Protein 5HYA (pdb70)

Secondary structure (DSSP, 8-state):
-HHHHHHHHHHHHHHHHHHHHHHHHHHHHHHHHTTB-HHHHIIIIIHHHHHHHHHHHHHHHHHTT-HHHHHHHHHHHHHHIIIIIIHHHHHHS-BPPPHHHHHHHHHHHHHHHHHHHHTTT-B-HHHHHHHHHHHHHHHHHHHHHTB----HHHHHHHHHHHHHHHHHHHHHHHHHHHHHHHHHHTT---HHHHHHTHHHHHTHHHHHHHHHHHHTT-HHHHHHHHHHHHHHIIIIIIHHHHHHSPBPP-HHHHHHHHHHHHHHHHHHHHS-BSHHHHHHHHHHHHHHHHHSPSS--

Radius of gyration: 18.25 Å; Cα contacts (8 Å, |Δi|>4): 570; chains: 1; bounding box: 42×41×44 Å

Nearest PDB structures (foldseek):
  5jdn-assembly1_A  TM=1.000E+00  e=2.626E-37  Methanocaldococcus jannaschii DSM 2661
  5jdg-assembly1_A  TM=9.990E-01  e=6.172E-37  Methanocaldococcus jannaschii DSM 2661
  5hxs-assembly1_A  TM=9.936E-01  e=3.118E-36  Methanocaldococcus jannaschii DSM 2661
  5jdm-assembly1_A  TM=9.921E-01  e=2.063E-35  Methanocaldococcus jannaschii DSM 2661
  5hxh-assembly1_A  TM=9.783E-01  e=1.376E-35  Methanocaldococcus jannaschii DSM 2661

Solvent-accessible surface area: 13673 Å² total; per-residue (Å²): 105,66,128,86,0,59,35,68,60,93,83,0,69,90,56,0,112,121,1,3,39,106,0,0,55,0,0,33,68,4,1,157,86,112,101,24,47,44,5,6,8,0,0,15,64,0,0,55,5,0,0,69,28,0,35,125,37,0,18,141,9,0,128,101,136,29,27,12,30,0,0,6,3,0,0,16,0,0,6,4,0,0,0,28,0,0,0,59,1,0,63,82,7,79,11,147,6,83,148,107,30,12,142,23,0,67,41,0,10,104,16,0,68,77,0,16,89,37,2,107,116,1,0,31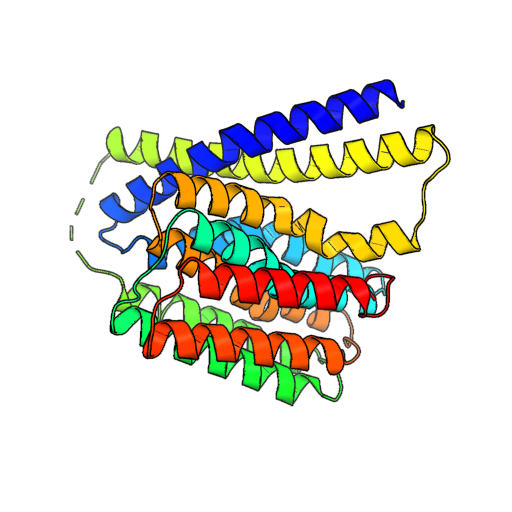,152,94,25,1,57,55,0,65,95,65,14,78,90,10,27,180,120,5,64,138,101,19,43,127,259,122,74,103,68,28,72,105,4,72,74,27,13,86,81,0,29,88,8,0,42,70,0,6,107,34,32,42,31,0,40,126,49,34,25,110,41,104,133,117,63,76,167,83,71,39,84,48,96,35,12,66,12,15,1,8,0,1,21,34,0,0,36,7,0,0,123,108,114,33,11,23,0,2,0,0,1,1,0,1,0,0,1,0,0,0,0,4,0,0,1,35,0,1,82,101,58,93,0,57,38,42,70,105,32,4,50,34,0,34,96,1,0,75,41,0,23,68,35,1,84,160,57,100,0,0,142,165,26,0,60,63,0,30,41,48,28,103,106,6,108,84,82,47,232,107,16,20,64

Structure (mmCIF, N/CA/C/O backbone):
data_5HYA
#
_entry.id   5HYA
#
_cell.len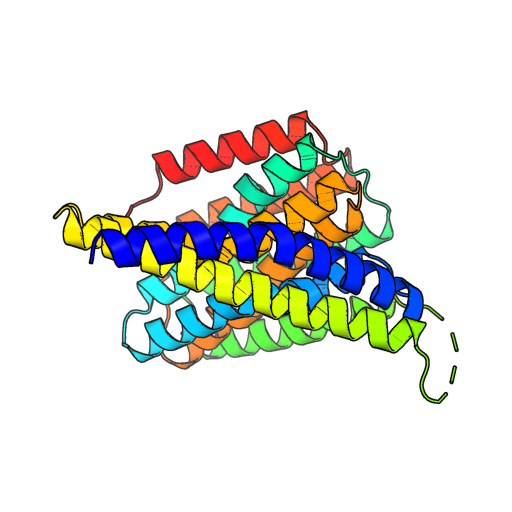gth_a   49.490
_cell.length_b   72.879
_cell.length_c   96.206
_cell.angle_alpha   90.000
_cell.angle_beta   90.000
_cell.angle_gamma   90.000
#
_symmetry.space_group_name_H-M   'P 21 21 21'
#
loop_
_entity.id
_entity.type
_entity.pdbx_description
1 polymer 'sodium,calcium exchanger'
2 non-polymer 'SODIUM ION'
3 non-polymer 'CALCIUM ION'
4 non-polymer 'ACETATE ION'
5 non-polymer '(2R)-2,3-dihydroxypropyl (9Z)-octadec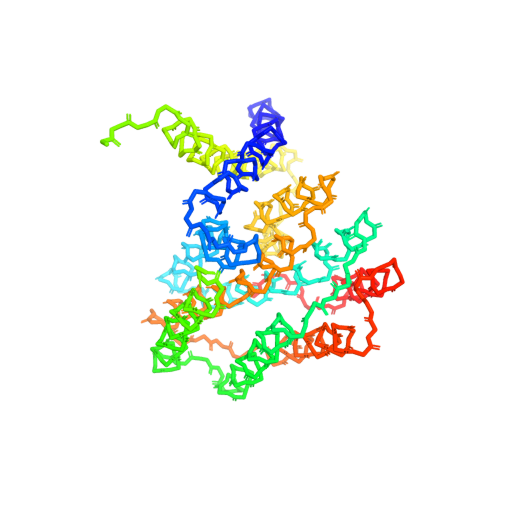-9-enoate'
6 non-polymer PENTADECANE
7 non-polymer 'PENTAETHYLENE GLYCOL'
8 water water
#
loop_
_atom_site.group_PDB
_atom_site.id
_atom_site.type_symbol
_atom_site.label_atom_id
_atom_site.label_alt_id
_atom_site.label_comp_id
_atom_site.label_asym_id
_atom_site.label_entity_id
_atom_site.label_seq_id
_atom_site.pdbx_PDB_ins_code
_atom_site.Cartn_x
_atom_site.Cartn_y
_atom_site.Cartn_z
_atom_site.occupancy
_atom_site.B_iso_or_equiv
_atom_site.auth_seq_id
_atom_site.auth_comp_id
_atom_site.auth_asym_id
_atom_site.auth_atom_id
_atom_site.pdbx_PDB_model_num
ATOM 1 N N . MET A 1 1 ? 24.116 38.966 37.582 1.00 54.13 1 MET A N 1
ATOM 2 C CA . MET A 1 1 ? 22.903 38.189 37.817 1.00 55.57 1 MET A CA 1
ATOM 3 C C . MET A 1 1 ? 21.805 38.573 36.829 1.00 51.21 1 MET A C 1
ATOM 4 O O . MET A 1 1 ? 21.282 37.720 36.110 1.00 49.87 1 MET A O 1
ATOM 9 N N . VAL A 1 2 ? 21.453 39.855 36.795 1.00 47.77 2 VAL A N 1
ATOM 10 C CA . VAL A 1 2 ? 20.583 40.360 35.742 1.00 47.39 2 VAL A CA 1
ATOM 11 C C . VAL A 1 2 ? 21.365 40.346 34.430 1.00 50.94 2 VAL A C 1
ATOM 12 O O . VAL A 1 2 ? 20.788 40.230 33.352 1.00 49.32 2 VAL A O 1
ATOM 16 N N . ILE A 1 3 ? 22.688 40.442 34.532 1.00 51.16 3 ILE A N 1
ATOM 17 C CA . ILE A 1 3 ? 23.554 40.398 33.360 1.00 45.95 3 ILE A CA 1
ATOM 18 C C . ILE A 1 3 ? 23.632 38.972 32.808 1.00 45.01 3 ILE A C 1
ATOM 19 O O . ILE A 1 3 ? 23.486 38.755 31.605 1.00 47.99 3 ILE A O 1
ATOM 24 N N . LEU A 1 4 ? 23.854 38.007 33.695 1.00 44.93 4 LEU A N 1
ATOM 25 C CA . LEU A 1 4 ? 23.863 36.596 33.337 1.00 46.31 4 LEU A CA 1
ATOM 26 C C . LEU A 1 4 ? 22.529 36.207 32.706 1.00 47.86 4 LEU A C 1
ATOM 27 O O . LEU A 1 4 ? 22.486 35.525 31.678 1.00 46.48 4 LEU A O 1
ATOM 32 N N . GLY A 1 5 ? 21.446 36.665 33.329 1.00 42.98 5 GLY A N 1
ATOM 33 C CA . GLY A 1 5 ? 20.103 36.440 32.830 1.00 39.20 5 GLY A CA 1
ATOM 34 C C . GLY A 1 5 ? 19.893 36.966 31.424 1.00 44.00 5 GLY A C 1
ATOM 35 O O . GLY A 1 5 ? 19.319 36.276 30.580 1.00 35.08 5 GLY A O 1
ATOM 36 N N . VAL A 1 6 ? 20.358 38.186 31.168 1.00 38.54 6 VAL A N 1
ATOM 37 C CA . VAL A 1 6 ? 20.245 38.785 29.844 1.00 38.74 6 VAL A CA 1
ATOM 38 C C . VAL A 1 6 ? 21.124 38.025 28.856 1.00 40.07 6 VAL A C 1
ATOM 39 O O . VAL A 1 6 ? 20.761 37.852 27.691 1.00 37.45 6 VAL A O 1
ATOM 43 N N . GLY A 1 7 ? 22.267 37.547 29.334 1.00 37.70 7 GLY A N 1
ATOM 44 C CA . GLY A 1 7 ? 23.165 36.761 28.508 1.00 41.38 7 GLY A CA 1
ATOM 45 C C . GLY A 1 7 ? 22.533 35.459 28.054 1.00 41.48 7 GLY A C 1
ATOM 46 O O . GLY A 1 7 ? 22.563 35.126 26.869 1.00 42.77 7 GLY A O 1
ATOM 47 N N . TYR A 1 8 ? 21.964 34.719 29.000 1.00 39.20 8 TYR A N 1
ATOM 48 C CA . TYR A 1 8 ? 21.278 33.464 28.699 1.00 37.16 8 TYR A CA 1
ATOM 49 C C . TYR A 1 8 ? 20.103 33.688 27.757 1.00 34.94 8 TYR A C 1
ATOM 50 O O . TYR A 1 8 ? 19.957 32.995 26.748 1.00 35.31 8 TYR A O 1
ATOM 59 N N . PHE A 1 9 ? 19.262 34.651 28.121 1.00 31.97 9 PHE A N 1
ATOM 60 C CA . PHE A 1 9 ? 18.100 35.059 27.338 1.00 32.46 9 PHE A CA 1
ATOM 61 C C . PHE A 1 9 ? 18.423 35.259 25.856 1.00 37.36 9 PHE A C 1
ATOM 62 O O . PHE A 1 9 ? 17.769 34.682 24.982 1.00 36.65 9 PHE A O 1
ATOM 70 N N . LEU A 1 10 ? 19.435 36.075 25.582 1.00 33.46 10 LEU A N 1
ATOM 71 C CA . LEU A 1 10 ? 19.821 36.398 24.211 1.00 33.60 10 LEU A CA 1
ATOM 72 C C . LEU A 1 10 ? 20.465 35.212 23.498 1.00 30.45 10 LEU A C 1
ATOM 73 O O . LEU A 1 10 ? 20.157 34.942 22.339 1.00 35.48 10 LEU A O 1
ATOM 78 N N . LEU A 1 11 ? 21.359 34.514 24.189 1.00 32.24 11 LEU A N 1
ATOM 79 C CA . LEU A 1 11 ? 21.981 33.314 23.642 1.00 38.20 11 LEU A CA 1
ATOM 80 C C . LEU A 1 11 ? 20.938 32.245 23.311 1.00 35.21 11 LEU A C 1
ATOM 81 O O . LEU A 1 11 ? 21.004 31.610 22.258 1.00 31.94 11 LEU A O 1
ATOM 86 N N . GLY A 1 12 ? 19.989 32.043 24.220 1.00 28.72 12 GLY A N 1
ATOM 87 C CA . GLY A 1 12 ? 18.908 31.100 23.995 1.00 29.29 12 GLY A CA 1
ATOM 88 C C . GLY A 1 12 ? 18.127 31.448 22.742 1.00 30.11 12 GLY A C 1
ATOM 89 O O . GLY A 1 12 ? 17.833 30.579 21.925 1.00 26.69 12 GLY A O 1
ATOM 90 N N . LEU A 1 13 ? 17.799 32.727 22.587 1.00 24.74 13 LEU A N 1
ATOM 91 C CA . LEU A 1 13 ? 17.103 33.201 21.397 1.00 31.20 13 LEU A CA 1
ATOM 92 C C . LEU A 1 13 ? 17.873 32.896 20.120 1.00 31.53 13 LEU A C 1
ATOM 93 O O . LEU A 1 13 ? 17.288 32.473 19.122 1.00 27.31 13 LEU A O 1
ATOM 98 N N . ILE A 1 14 ? 19.182 33.130 20.151 1.00 29.95 14 ILE A N 1
ATOM 99 C CA . ILE A 1 14 ? 20.033 32.873 18.993 1.00 28.38 14 ILE A CA 1
ATOM 100 C C . ILE A 1 14 ? 20.040 31.392 18.642 1.00 25.93 14 ILE A C 1
ATOM 101 O O . ILE A 1 14 ? 19.820 31.015 17.485 1.00 29.64 14 ILE A O 1
ATOM 106 N N . LEU A 1 15 ? 20.298 30.558 19.645 1.00 27.01 15 LEU A N 1
ATOM 107 C CA . LEU A 1 15 ? 20.301 29.110 19.468 1.00 27.68 15 LEU A CA 1
ATOM 108 C C . LEU A 1 15 ? 18.952 28.572 18.997 1.00 28.19 15 LEU A C 1
ATOM 109 O O . LEU A 1 15 ? 18.901 27.668 18.170 1.00 26.87 15 LEU A O 1
ATOM 114 N N . LEU A 1 16 ? 17.866 29.117 19.534 1.00 24.98 16 LEU A N 1
ATOM 115 C CA . LEU A 1 16 ? 16.533 28.747 19.066 1.00 28.94 16 LEU A CA 1
ATOM 116 C C . LEU A 1 16 ? 16.331 29.122 17.607 1.00 26.59 16 LEU A C 1
ATOM 117 O O . LEU A 1 16 ? 15.772 28.351 16.826 1.00 22.51 16 LEU A O 1
ATOM 122 N N . TYR A 1 17 ? 16.786 30.315 17.244 1.00 22.17 17 TYR A N 1
ATOM 123 C CA . TYR A 1 17 ? 16.549 30.845 15.914 1.00 27.46 17 TYR A CA 1
ATOM 124 C C . TYR A 1 17 ? 17.278 30.026 14.852 1.00 28.17 17 TYR A C 1
ATOM 125 O O . TYR A 1 17 ? 16.668 29.550 13.893 1.00 26.83 17 TYR A O 1
ATOM 134 N N . TYR A 1 18 ? 18.580 29.844 15.028 1.00 24.48 18 TYR A N 1
ATOM 135 C CA . TYR A 1 18 ? 19.360 29.140 14.018 1.00 24.95 18 TYR A CA 1
ATOM 136 C C . TYR A 1 18 ? 19.227 27.634 14.183 1.00 25.46 18 TYR A C 1
ATOM 137 O O . TYR A 1 18 ? 19.198 26.901 13.195 1.00 25.13 18 TYR A O 1
ATOM 146 N N . GLY A 1 19 ? 19.134 27.173 15.426 1.00 21.46 19 GLY A N 1
ATOM 147 C CA . GLY A 1 19 ? 18.949 25.753 15.678 1.00 23.83 19 GLY A CA 1
ATOM 148 C C . GLY A 1 19 ? 17.683 25.220 15.027 1.00 23.52 19 GLY A C 1
ATOM 149 O O . GLY A 1 19 ? 17.680 24.121 14.470 1.00 20.28 19 GLY A O 1
ATOM 150 N N . SER A 1 20 ? 16.600 25.995 15.090 1.00 19.67 20 SER A N 1
ATOM 151 C CA . SER A 1 20 ? 15.336 25.543 14.505 1.00 21.94 20 SER A CA 1
ATOM 152 C C . SER A 1 20 ? 15.474 25.311 13.004 1.00 21.13 20 SER A C 1
ATOM 153 O O . SER A 1 20 ? 14.976 24.320 12.475 1.00 18.92 20 SER A O 1
ATOM 156 N N . ASP A 1 21 ? 16.173 26.204 12.316 1.00 19.83 21 ASP A N 1
ATOM 157 C CA . ASP A 1 21 ? 16.305 26.067 10.870 1.00 21.11 21 ASP A CA 1
ATOM 158 C C . ASP A 1 21 ? 17.158 24.858 10.497 1.00 18.35 21 ASP A C 1
ATOM 159 O O . ASP A 1 21 ? 16.854 24.154 9.528 1.00 19.23 21 ASP A O 1
ATOM 164 N N . TRP A 1 22 ? 18.212 24.610 11.267 1.00 21.40 22 TRP A N 1
ATOM 165 C CA . TRP A 1 22 ? 19.057 23.438 11.047 1.00 21.35 22 TRP A CA 1
ATOM 166 C C . TRP A 1 22 ? 18.278 22.156 11.272 1.00 21.10 22 TRP A C 1
ATOM 167 O O . TRP A 1 22 ? 18.409 21.194 10.519 1.00 18.93 22 TRP A O 1
ATOM 178 N N . PHE A 1 23 ? 17.467 22.143 12.322 1.00 18.41 23 PHE A N 1
ATOM 179 C CA . PHE A 1 23 ? 16.668 20.969 12.633 1.00 18.50 23 PHE A CA 1
ATOM 180 C C . PHE A 1 23 ? 15.701 20.670 11.495 1.00 17.00 23 PHE A C 1
ATOM 181 O O . PHE A 1 23 ? 15.536 19.517 11.088 1.00 18.82 23 PHE A O 1
ATOM 189 N N . VAL A 1 24 ? 15.067 21.719 10.979 1.00 17.69 24 VAL A N 1
ATOM 190 C CA . VAL A 1 24 ? 14.140 21.589 9.854 1.00 17.54 24 VAL A CA 1
ATOM 191 C C . VAL A 1 24 ? 14.857 21.102 8.593 1.00 21.96 24 VAL A C 1
ATOM 192 O O . VAL A 1 24 ? 14.390 20.181 7.914 1.00 16.86 24 VAL A O 1
ATOM 196 N N . LEU A 1 25 ? 15.994 21.717 8.283 1.00 15.32 25 LEU A N 1
ATOM 197 C CA . LEU A 1 25 ? 16.721 21.370 7.068 1.00 19.87 25 LEU A CA 1
ATOM 198 C C . LEU A 1 25 ? 17.191 19.919 7.131 1.00 20.48 25 LEU A C 1
ATOM 199 O O . LEU A 1 25 ? 17.073 19.170 6.155 1.00 23.55 25 LEU A O 1
ATOM 204 N N . GLY A 1 26 ? 17.704 19.521 8.288 1.00 19.20 26 GLY A N 1
ATOM 205 C CA . GLY A 1 26 ? 18.194 18.167 8.475 1.00 20.59 26 GLY A CA 1
ATOM 206 C C . GLY A 1 26 ? 17.066 17.152 8.427 1.00 22.49 26 GLY A C 1
ATOM 207 O O . GLY A 1 26 ? 17.218 16.072 7.858 1.00 21.05 26 GLY A O 1
ATOM 208 N N . SER A 1 27 ? 15.924 17.505 9.017 1.00 18.68 27 SER A N 1
ATOM 209 C CA . SER A 1 27 ? 14.757 16.629 8.999 1.00 19.53 27 SER A CA 1
ATOM 210 C C . SER A 1 27 ? 14.198 16.458 7.582 1.00 18.03 27 SER A C 1
ATOM 211 O O . SER A 1 27 ? 13.763 15.367 7.204 1.00 19.05 27 SER A O 1
ATOM 214 N N . GLU A 1 28 ? 14.185 17.544 6.814 1.00 15.29 28 GLU A N 1
ATOM 215 C CA . GLU A 1 28 ? 13.695 17.497 5.441 1.00 18.03 28 GLU A CA 1
ATOM 216 C C . GLU A 1 28 ? 14.592 16.570 4.619 1.00 22.85 28 GLU A C 1
ATOM 217 O O . GLU A 1 28 ? 14.110 15.753 3.828 1.00 19.81 28 GLU A O 1
ATOM 223 N N . ARG A 1 29 ? 15.902 16.692 4.817 1.00 19.09 29 ARG A N 1
ATOM 224 C CA . ARG A 1 29 ? 16.846 15.837 4.098 1.00 21.61 29 ARG A CA 1
ATOM 225 C C . ARG A 1 29 ? 16.691 14.368 4.494 1.00 23.06 29 ARG A C 1
ATOM 226 O O . ARG A 1 29 ? 16.619 13.493 3.626 1.00 20.42 29 ARG A O 1
ATOM 234 N N . ILE A 1 30 ? 16.626 14.101 5.798 1.00 19.95 30 ILE A N 1
ATOM 235 C CA . ILE A 1 30 ? 16.427 12.739 6.289 1.00 20.98 30 ILE A CA 1
ATOM 236 C C . ILE A 1 30 ? 15.147 12.120 5.725 1.00 19.93 30 ILE A C 1
ATOM 237 O O . ILE A 1 30 ? 15.130 10.932 5.383 1.00 23.64 30 ILE A O 1
ATOM 242 N N . ALA A 1 31 ? 14.087 12.918 5.596 1.00 20.00 31 ALA A N 1
ATOM 243 C CA . ALA A 1 31 ? 12.837 12.424 5.006 1.00 20.66 31 ALA A CA 1
ATOM 244 C C . ALA A 1 31 ? 13.078 11.946 3.572 1.00 23.80 31 ALA A C 1
ATOM 245 O O . ALA A 1 31 ? 12.608 10.873 3.163 1.00 22.78 31 ALA A O 1
ATOM 247 N N . ARG A 1 32 ? 13.818 12.741 2.808 1.00 20.67 32 ARG A N 1
ATOM 248 C CA . ARG A 1 32 ? 14.130 12.349 1.432 1.00 21.87 32 ARG A CA 1
ATOM 249 C C . ARG A 1 32 ? 15.044 11.121 1.403 1.00 21.74 32 ARG A C 1
ATOM 250 O O . ARG A 1 32 ? 14.875 10.244 0.554 1.00 24.49 32 ARG A O 1
ATOM 258 N N . HIS A 1 33 ? 15.981 11.020 2.340 1.00 21.82 33 HIS A N 1
ATOM 259 C CA . HIS A 1 33 ? 16.833 9.834 2.371 1.00 24.98 33 HIS A CA 1
ATOM 260 C C . HIS A 1 33 ? 16.053 8.549 2.623 1.00 31.21 33 HIS A C 1
ATOM 261 O O . HIS A 1 33 ? 16.358 7.506 2.037 1.00 28.06 33 HIS A O 1
ATOM 268 N N . PHE A 1 34 ? 15.060 8.621 3.506 1.00 26.39 34 PHE A N 1
ATOM 269 C CA . PHE A 1 34 ? 14.323 7.427 3.919 1.00 30.58 34 PHE A CA 1
ATOM 270 C C . PHE A 1 34 ? 13.056 7.220 3.108 1.00 26.84 34 PHE A C 1
ATOM 271 O O . PHE A 1 34 ? 12.282 6.297 3.382 1.00 29.82 34 PHE A O 1
ATOM 279 N N . ASN A 1 35 ? 12.852 8.069 2.104 1.00 22.29 35 ASN A N 1
ATOM 280 C CA . ASN A 1 35 ? 11.649 8.017 1.281 1.00 23.62 35 ASN A CA 1
ATOM 281 C C . ASN A 1 35 ? 10.357 8.101 2.102 1.00 33.16 35 ASN A C 1
ATOM 282 O O . ASN A 1 35 ? 9.400 7.374 1.841 1.00 29.41 35 ASN A O 1
ATOM 287 N N . VAL A 1 36 ? 10.338 8.969 3.110 1.00 28.94 36 VAL A N 1
ATOM 288 C CA . VAL A 1 36 ? 9.098 9.249 3.828 1.00 27.32 36 VAL A CA 1
ATOM 289 C C . VAL A 1 36 ? 8.690 10.713 3.649 1.00 26.42 36 VAL A C 1
ATOM 290 O O . VAL A 1 36 ? 9.523 11.573 3.340 1.00 21.70 36 VAL A O 1
ATOM 294 N N . SER A 1 37 ? 7.401 10.991 3.826 1.00 24.15 37 SER A N 1
ATOM 295 C CA . SER A 1 37 ? 6.880 12.338 3.655 1.00 22.07 37 SER A CA 1
ATOM 296 C C . SER A 1 37 ? 7.362 13.257 4.768 1.00 20.31 37 SER A C 1
ATOM 297 O O . SER A 1 37 ? 7.743 12.792 5.841 1.00 18.88 37 SER A O 1
ATOM 300 N N . ASN A 1 38 ? 7.331 14.560 4.505 1.00 19.45 38 ASN A N 1
ATOM 301 C CA . ASN A 1 38 ? 7.670 15.547 5.524 1.00 20.75 38 ASN A CA 1
ATOM 302 C C . ASN A 1 38 ? 6.727 15.442 6.717 1.00 21.88 38 ASN A C 1
ATOM 303 O O . ASN A 1 38 ? 7.142 15.644 7.859 1.00 18.92 38 ASN A O 1
ATOM 308 N N . PHE A 1 39 ? 5.458 15.128 6.458 1.00 20.44 39 PHE A N 1
ATOM 309 C CA . PHE A 1 39 ? 4.512 14.925 7.563 1.00 23.23 39 PHE A CA 1
ATOM 310 C C . PHE A 1 39 ? 4.989 13.837 8.517 1.00 20.61 39 PHE A C 1
ATOM 311 O O . PHE A 1 39 ? 4.952 14.012 9.736 1.00 21.69 39 PHE A O 1
ATOM 319 N N . VAL A 1 40 ? 5.431 12.712 7.961 1.00 17.35 40 VAL A N 1
ATOM 320 C CA . VAL A 1 40 ? 5.873 11.578 8.757 1.00 19.32 40 VAL A CA 1
ATOM 321 C C . VAL A 1 40 ? 7.102 11.929 9.597 1.00 21.95 40 VAL A C 1
ATOM 322 O O . VAL A 1 40 ? 7.159 11.618 10.793 1.00 19.86 40 VAL A O 1
ATOM 326 N N . ILE A 1 41 ? 8.077 12.604 8.995 1.00 18.95 41 ILE A N 1
ATOM 327 C CA . ILE A 1 41 ? 9.251 13.002 9.768 1.00 18.06 41 ILE A CA 1
ATOM 328 C C . ILE A 1 41 ? 8.863 14.026 10.842 1.00 17.12 41 ILE A C 1
ATOM 329 O O . ILE A 1 41 ? 9.392 13.985 11.954 1.00 17.58 41 ILE A O 1
ATOM 334 N N . GLY A 1 42 ? 7.914 14.904 10.532 1.00 15.62 42 GLY A N 1
ATOM 335 C CA . GLY A 1 42 ? 7.455 15.890 11.504 1.00 16.81 42 GLY A CA 1
ATOM 336 C C . GLY A 1 42 ? 6.711 15.234 12.661 1.00 18.81 42 GLY A C 1
ATOM 337 O O . GLY A 1 42 ? 6.874 15.619 13.827 1.00 17.64 42 GLY A O 1
ATOM 338 N N . ALA A 1 43 ? 5.899 14.230 12.342 1.00 15.66 43 ALA A N 1
ATOM 339 C CA . ALA A 1 43 ? 5.057 13.575 13.350 1.00 15.48 43 ALA A CA 1
ATOM 340 C C . ALA A 1 43 ? 5.839 12.607 14.227 1.00 16.51 43 ALA A C 1
ATOM 341 O O . ALA A 1 43 ? 5.350 12.150 15.265 1.00 18.18 43 ALA A O 1
ATOM 343 N N . THR A 1 44 ? 7.056 12.276 13.825 1.00 17.64 44 THR A N 1
ATOM 344 C CA . THR A 1 44 ? 7.782 11.257 14.565 1.00 18.97 44 THR A CA 1
ATOM 345 C C . THR A 1 44 ? 9.032 11.845 15.181 1.00 21.99 44 THR A C 1
ATOM 346 O O . THR A 1 44 ? 9.006 12.285 16.335 1.00 17.86 44 THR A O 1
ATOM 350 N N . VAL A 1 45 ? 10.115 11.865 14.413 1.00 20.56 45 VAL A N 1
ATOM 351 C CA . VAL A 1 45 ? 11.389 12.380 14.895 1.00 21.05 45 VAL A CA 1
ATOM 352 C C . VAL A 1 45 ? 11.294 13.820 15.413 1.00 21.78 45 VAL A C 1
ATOM 353 O O . VAL A 1 45 ? 11.782 14.119 16.499 1.00 22.18 45 VAL A O 1
ATOM 357 N N . MET A 1 46 ? 10.674 14.711 14.645 1.00 18.00 46 MET A N 1
ATOM 358 C CA . MET A 1 46 ? 10.598 16.115 15.056 1.00 20.65 46 MET A CA 1
ATOM 359 C C . MET A 1 46 ? 9.680 16.300 16.268 1.00 21.60 46 MET A C 1
ATOM 360 O O . MET A 1 46 ? 10.031 16.995 17.223 1.00 20.50 46 MET A O 1
ATOM 365 N N . ALA A 1 47 ? 8.503 15.679 16.222 1.00 17.36 47 ALA A N 1
ATOM 366 C CA . ALA A 1 47 ? 7.531 15.816 17.309 1.00 16.62 47 ALA A CA 1
ATOM 367 C C . ALA A 1 47 ? 8.104 15.329 18.632 1.00 20.59 47 ALA A C 1
ATOM 368 O O . ALA A 1 47 ? 7.977 15.985 19.668 1.00 17.69 47 ALA A O 1
ATOM 370 N N . ILE A 1 48 ? 8.723 14.158 18.607 1.00 19.92 48 ILE A N 1
ATOM 371 C CA . ILE A 1 48 ? 9.214 13.578 19.841 1.00 17.57 48 ILE A CA 1
ATOM 372 C C . ILE A 1 48 ? 10.423 14.359 20.351 1.00 17.78 48 ILE A C 1
ATOM 373 O O . ILE A 1 48 ? 10.520 14.659 21.545 1.00 20.10 48 ILE A O 1
ATOM 378 N N . GLY A 1 49 ? 11.328 14.704 19.440 1.00 17.40 49 GLY A N 1
ATOM 379 C CA . GLY A 1 49 ? 12.502 15.483 19.801 1.00 21.60 49 GLY A CA 1
ATOM 380 C C . GLY A 1 49 ? 12.112 16.779 20.497 1.00 20.99 49 GLY A C 1
ATOM 381 O O . GLY A 1 49 ? 12.666 17.129 21.538 1.00 20.13 49 GLY A O 1
ATOM 382 N N . THR A 1 50 ? 11.128 17.478 19.942 1.00 18.86 50 THR A N 1
ATOM 383 C CA . THR A 1 50 ? 10.714 18.753 20.525 1.00 19.83 50 THR A CA 1
ATOM 384 C C . THR A 1 50 ? 9.842 18.574 21.777 1.00 19.35 50 THR A C 1
ATOM 385 O O . THR A 1 50 ? 9.725 19.507 22.571 1.00 20.67 50 THR A O 1
ATOM 389 N N . SER A 1 51 ? 9.248 17.393 21.968 1.00 16.61 51 SER A N 1
ATOM 390 C CA . SER A 1 51 ? 8.414 17.143 23.158 1.00 19.40 51 SER A CA 1
ATOM 391 C C . SER A 1 51 ? 9.200 16.553 24.339 1.00 19.94 51 SER A C 1
ATOM 392 O O . SER A 1 51 ? 8.631 16.288 25.397 1.00 19.85 51 SER A O 1
ATOM 395 N N . LEU A 1 52 ? 10.498 16.327 24.164 1.00 19.21 52 LEU A N 1
ATOM 396 C CA . LEU A 1 52 ? 11.326 15.859 25.281 1.00 20.99 52 LEU A CA 1
ATOM 397 C C . LEU A 1 52 ? 11.252 16.784 26.516 1.00 20.34 52 LEU A C 1
ATOM 398 O O . LEU A 1 52 ? 11.206 16.290 27.641 1.00 21.44 52 LEU A O 1
ATOM 403 N N . PRO A 1 53 ? 11.241 18.118 26.313 1.00 21.63 53 PRO A N 1
ATOM 404 C CA . PRO A 1 53 ? 10.982 18.986 27.472 1.00 22.81 53 PRO A CA 1
ATOM 405 C C . PRO A 1 53 ? 9.666 18.693 28.183 1.00 22.45 53 PRO A C 1
ATOM 406 O O . PRO A 1 53 ? 9.658 18.637 29.411 1.00 21.34 53 PRO A O 1
ATOM 410 N N . GLU A 1 54 ? 8.572 18.517 27.440 1.00 20.45 54 GLU A N 1
ATOM 411 C CA . GLU A 1 54 ? 7.289 18.206 28.086 1.00 22.06 54 GLU A CA 1
ATOM 412 C C . GLU A 1 54 ? 7.334 16.890 28.859 1.00 16.94 54 GLU A C 1
ATOM 413 O O . GLU A 1 54 ? 6.763 16.779 29.943 1.00 18.64 54 GLU A O 1
ATOM 419 N N . ILE A 1 55 ? 7.985 15.884 28.288 1.00 16.13 55 ILE A N 1
ATOM 420 C CA . ILE A 1 55 ? 8.004 14.556 28.911 1.00 17.33 55 ILE A CA 1
ATOM 421 C C . ILE A 1 55 ? 8.799 14.601 30.217 1.00 21.05 55 ILE A C 1
ATOM 422 O O . ILE A 1 55 ? 8.342 14.122 31.259 1.00 20.47 55 ILE A O 1
ATOM 427 N N . LEU A 1 56 ? 9.973 15.217 30.175 1.00 19.30 56 LEU A N 1
ATOM 428 C CA . LEU A 1 56 ? 10.784 15.336 31.383 1.00 23.69 56 LEU A CA 1
ATOM 429 C C . LEU A 1 56 ? 10.078 16.166 32.453 1.00 22.43 56 LEU A C 1
ATOM 430 O O . LEU A 1 56 ? 10.082 15.806 33.627 1.00 20.84 56 LEU A O 1
ATOM 435 N N . THR A 1 57 ? 9.457 17.265 32.030 1.00 21.62 57 THR A N 1
ATOM 436 C CA . THR A 1 57 ? 8.758 18.177 32.936 1.00 20.36 57 THR A CA 1
ATOM 437 C C . THR A 1 57 ? 7.576 17.495 33.614 1.00 19.36 57 THR A C 1
ATOM 438 O O . THR A 1 57 ? 7.370 17.630 34.823 1.00 19.68 57 THR A O 1
ATOM 442 N N . SER A 1 58 ? 6.788 16.763 32.835 1.00 16.56 58 SER A N 1
ATOM 443 C CA . SER A 1 58 ? 5.602 16.135 33.396 1.00 18.84 58 SER A CA 1
ATOM 444 C C . SER A 1 58 ? 5.993 14.998 34.328 1.00 20.11 58 SER A C 1
ATOM 445 O O . SER A 1 58 ? 5.352 14.781 35.361 1.00 18.01 58 SER A O 1
ATOM 448 N N . ALA A 1 59 ? 7.041 14.271 33.956 1.00 19.06 59 ALA A N 1
ATOM 449 C CA . ALA A 1 59 ? 7.514 13.159 34.772 1.00 21.77 59 ALA A CA 1
ATOM 450 C C . ALA A 1 59 ? 8.041 13.687 36.096 1.00 21.31 59 ALA A C 1
ATOM 451 O O . ALA A 1 59 ? 7.674 13.204 37.166 1.00 21.74 59 ALA A O 1
ATOM 453 N N . TYR A 1 60 ? 8.897 14.697 36.009 1.00 22.80 60 TYR A N 1
ATOM 454 C CA . TYR A 1 60 ? 9.511 15.289 37.193 1.00 24.54 60 TYR A CA 1
ATOM 455 C C . TYR A 1 60 ? 8.473 15.909 38.124 1.00 24.24 60 TYR A C 1
ATOM 456 O O . TYR A 1 60 ? 8.514 15.699 39.338 1.00 26.08 60 TYR A O 1
ATOM 465 N N . ALA A 1 61 ? 7.529 16.663 37.561 1.00 19.10 61 ALA A N 1
ATOM 466 C CA . ALA A 1 61 ? 6.500 17.316 38.364 1.00 19.42 61 ALA A CA 1
ATOM 467 C C . ALA A 1 61 ? 5.668 16.308 39.156 1.00 21.48 61 ALA A C 1
ATOM 468 O O . ALA A 1 61 ? 5.387 16.508 40.341 1.00 21.77 61 ALA A O 1
ATOM 470 N N . SER A 1 62 ? 5.274 15.220 38.505 1.00 20.82 62 SER A N 1
ATOM 471 C CA . SER A 1 62 ? 4.434 14.232 39.169 1.00 23.58 62 SER A CA 1
ATOM 472 C C . SER A 1 62 ? 5.244 13.502 40.246 1.00 26.33 62 SER A C 1
ATOM 473 O O . SER A 1 62 ? 4.751 13.230 41.351 1.00 22.30 62 SER A O 1
ATOM 476 N N . TYR A 1 63 ? 6.494 13.204 39.919 1.00 20.98 63 TYR A N 1
ATOM 477 C CA . TYR A 1 63 ? 7.415 12.587 40.870 1.00 29.79 63 TYR A CA 1
ATOM 478 C C . TYR A 1 63 ? 7.619 13.465 42.113 1.00 34.05 63 TYR A C 1
ATOM 479 O O . TYR A 1 63 ? 7.752 12.943 43.228 1.00 30.02 63 TYR A O 1
ATOM 488 N N . MET A 1 64 ? 7.618 14.788 41.924 1.00 26.06 64 MET A N 1
ATOM 489 C CA . MET A 1 64 ? 7.764 15.760 43.031 1.00 27.89 64 MET A CA 1
ATOM 490 C C . MET A 1 64 ? 6.421 16.115 43.710 1.00 29.41 64 MET A C 1
ATOM 491 O O . MET A 1 64 ? 6.241 17.138 44.351 1.00 30.39 64 MET A O 1
ATOM 496 N N . HIS A 1 65 ? 5.469 15.271 43.421 1.00 26.76 65 HIS A N 1
ATOM 497 C CA . HIS A 1 65 ? 4.149 15.406 43.937 1.00 27.58 65 HIS A CA 1
ATOM 498 C C . HIS A 1 65 ? 3.394 16.640 43.485 1.00 29.93 65 HIS A C 1
ATOM 499 O O . HIS A 1 65 ? 2.656 17.181 44.260 1.00 26.08 65 HIS A O 1
ATOM 506 N N . ALA A 1 66 ? 3.581 17.059 42.233 1.00 24.28 66 ALA A N 1
ATOM 507 C CA . ALA A 1 66 ? 2.786 18.174 41.741 1.00 26.57 66 ALA A CA 1
ATOM 508 C C . ALA A 1 66 ? 2.054 17.737 40.479 1.00 22.05 66 ALA A C 1
ATOM 509 O O . ALA A 1 66 ? 2.349 18.221 39.382 1.00 21.47 66 ALA A O 1
ATOM 511 N N . PRO A 1 67 ? 1.096 16.816 40.626 1.00 26.19 67 PRO A N 1
ATOM 512 C CA . PRO A 1 67 ? 0.461 16.236 39.437 1.00 24.66 67 PRO A CA 1
ATOM 513 C C . PRO A 1 67 ? -0.371 17.256 38.665 1.00 24.77 67 PRO A C 1
ATOM 514 O O . PRO A 1 67 ? -0.624 17.066 37.477 1.00 21.25 67 PRO A O 1
ATOM 518 N N . GLY A 1 68 ? -0.777 18.335 39.323 1.00 25.52 68 GLY A N 1
ATOM 519 C CA . GLY A 1 68 ? -1.513 19.388 38.641 1.00 22.93 68 GLY A CA 1
ATOM 520 C C . GLY A 1 68 ? -0.636 20.079 37.619 1.00 25.22 68 GLY A C 1
ATOM 521 O O . GLY A 1 68 ? -1.074 20.409 36.510 1.00 21.20 68 GLY A O 1
ATOM 522 N N . ILE A 1 69 ? 0.619 20.298 37.989 1.00 22.35 69 ILE A N 1
ATOM 523 C CA . ILE A 1 69 ? 1.579 20.894 37.071 1.00 24.43 69 ILE A CA 1
ATOM 524 C C . ILE A 1 69 ? 1.907 19.928 35.928 1.00 24.44 69 ILE A C 1
ATOM 525 O O . ILE A 1 69 ? 2.067 20.337 34.771 1.00 21.50 69 ILE A O 1
ATOM 530 N N . SER A 1 70 ? 1.973 18.642 36.262 1.00 20.27 70 SER A N 1
ATOM 531 C CA . SER A 1 70 ? 2.256 17.593 35.281 1.00 20.78 70 SER A CA 1
ATOM 532 C C . SER A 1 70 ? 1.221 17.574 34.148 1.00 20.08 70 SER A C 1
ATOM 533 O O . SER A 1 70 ? 1.577 17.614 32.965 1.00 21.05 70 SER A O 1
ATOM 536 N N . ILE A 1 71 ? -0.063 17.532 34.490 1.00 18.53 71 ILE A N 1
ATOM 537 C CA . ILE A 1 71 ? -1.089 17.537 33.449 1.00 17.98 71 ILE A CA 1
ATOM 538 C C . ILE A 1 71 ? -1.276 18.938 32.847 1.00 20.93 71 ILE A C 1
ATOM 539 O O . ILE A 1 71 ? -1.566 19.081 31.650 1.00 17.93 71 ILE A O 1
ATOM 544 N N . GLY A 1 72 ? -1.095 19.974 33.661 1.00 19.67 72 GLY A N 1
ATOM 545 C CA . GLY A 1 72 ? -1.197 21.340 33.166 1.00 21.89 72 GLY A CA 1
ATOM 546 C C . GLY A 1 72 ? -0.208 21.580 32.042 1.00 19.18 72 GLY A C 1
ATOM 547 O O . GLY A 1 72 ? -0.539 22.195 31.027 1.00 22.55 72 GLY A O 1
ATOM 548 N N . ASN A 1 73 ? 1.007 21.067 32.207 1.00 20.34 73 ASN A N 1
ATOM 549 C CA . ASN A 1 73 ? 2.036 21.217 31.184 1.00 21.21 73 ASN A CA 1
ATOM 550 C C . ASN A 1 73 ? 1.692 20.430 29.912 1.00 19.23 73 ASN A C 1
ATOM 551 O O . ASN A 1 73 ? 1.810 20.964 28.809 1.00 19.90 73 ASN A O 1
ATOM 556 N N . ALA A 1 74 ? 1.256 19.177 30.070 1.00 20.94 74 ALA A N 1
ATOM 557 C CA . ALA A 1 74 ? 0.927 18.318 28.922 1.00 17.66 74 ALA A CA 1
ATOM 558 C C . ALA A 1 74 ? -0.230 18.880 28.096 1.00 18.88 74 ALA A C 1
ATOM 559 O O . ALA A 1 74 ? -0.103 19.073 26.895 1.00 17.07 74 ALA A O 1
ATOM 561 N N . ILE A 1 75 ? -1.355 19.163 28.741 1.00 16.42 75 ILE A N 1
ATOM 562 C CA . ILE A 1 75 ? -2.525 19.633 28.008 1.00 17.91 75 ILE A CA 1
ATOM 563 C C . ILE A 1 75 ? -2.383 21.093 27.577 1.00 20.80 75 ILE A C 1
ATOM 564 O O . ILE A 1 75 ? -2.810 21.467 26.483 1.00 18.28 75 ILE A O 1
ATOM 569 N N . GLY A 1 76 ? -1.763 21.916 28.414 1.00 18.68 76 GLY A N 1
ATOM 570 C CA . GLY A 1 76 ? -1.522 23.304 28.045 1.00 19.90 76 GLY A CA 1
ATOM 571 C C . GLY A 1 76 ? -0.642 23.390 26.808 1.00 18.07 76 GLY A C 1
ATOM 572 O O . GLY A 1 76 ? -0.770 24.304 25.986 1.00 15.69 76 GLY A O 1
ATOM 573 N N . SER A 1 77 ? 0.248 22.413 26.657 1.00 16.71 77 SER A N 1
ATOM 574 C CA . SER A 1 77 ? 1.144 22.387 25.500 1.00 17.56 77 SER A CA 1
ATOM 575 C C . SER A 1 77 ? 0.382 22.042 24.227 1.00 16.30 77 SER A C 1
ATOM 576 O O . SER A 1 77 ? 0.676 22.573 23.155 1.00 15.46 77 SER A O 1
ATOM 579 N N . CYS A 1 78 ? -0.594 21.147 24.344 1.00 15.65 78 CYS A N 1
ATOM 580 C CA . CYS A 1 78 ? -1.400 20.773 23.186 1.00 15.01 78 CYS A CA 1
ATOM 581 C C . CYS A 1 78 ? -2.210 21.973 22.691 1.00 15.10 78 CYS A C 1
ATOM 582 O O . CYS A 1 78 ? -2.374 22.183 21.488 1.00 15.31 78 CYS A O 1
ATOM 585 N N . ILE A 1 79 ? -2.744 22.739 23.632 1.00 15.93 79 ILE A N 1
ATOM 586 C CA . ILE A 1 79 ? -3.543 23.913 23.280 1.00 15.68 79 ILE A CA 1
ATOM 587 C C . ILE A 1 79 ? -2.657 24.986 22.643 1.00 17.65 79 ILE A C 1
ATOM 588 O O . ILE A 1 79 ? -3.031 25.611 21.650 1.00 17.66 79 ILE A O 1
ATOM 593 N N . CYS A 1 80 ? -1.471 25.174 23.207 1.00 15.30 80 CYS A N 1
ATOM 594 C CA . CYS A 1 80 ? -0.473 26.087 22.638 1.00 16.38 80 CYS A CA 1
ATOM 595 C C . CYS A 1 80 ? -0.080 25.676 21.208 1.00 16.98 80 CYS A C 1
ATOM 596 O O . CYS A 1 80 ? 0.040 26.511 20.304 1.00 15.04 80 CYS A O 1
ATOM 599 N N . ASN A 1 81 ? 0.111 24.372 21.013 1.00 15.77 81 ASN A N 1
ATOM 600 C CA . ASN A 1 81 ? 0.593 23.826 19.750 1.00 15.64 81 ASN A CA 1
ATOM 601 C C . ASN A 1 81 ? -0.392 24.079 18.600 1.00 16.68 81 ASN A C 1
ATOM 602 O O . ASN A 1 81 ? 0.004 24.356 17.462 1.00 15.93 81 ASN A O 1
ATOM 607 N N . ILE A 1 82 ? -1.687 23.994 18.890 1.00 17.07 82 ILE A N 1
ATOM 608 C CA . ILE A 1 82 ? -2.680 24.238 17.844 1.00 17.62 82 ILE A CA 1
ATOM 609 C C . ILE A 1 82 ? -3.014 25.718 17.767 1.00 23.17 82 ILE A C 1
ATOM 610 O O . ILE A 1 82 ? -3.001 26.312 16.687 1.00 23.39 82 ILE A O 1
ATOM 615 N N . GLY A 1 83 ? -3.295 26.325 18.917 1.00 18.94 83 GLY A N 1
ATOM 616 C CA . GLY A 1 83 ? -3.765 27.701 18.922 1.00 17.42 83 GLY A CA 1
ATOM 617 C C . GLY A 1 83 ? -2.708 28.692 18.461 1.00 18.70 83 GLY A C 1
ATOM 618 O O . GLY A 1 83 ? -2.952 29.509 17.572 1.00 24.17 83 GLY A O 1
ATOM 619 N N . LEU A 1 84 ? -1.530 28.615 19.061 1.00 15.53 84 LEU A N 1
ATOM 620 C CA . LEU A 1 84 ? -0.457 29.547 18.745 1.00 15.85 84 LEU A CA 1
ATOM 621 C C . LEU A 1 84 ? 0.458 29.050 17.638 1.00 18.38 84 LEU A C 1
ATOM 622 O O . LEU A 1 84 ? 0.682 29.744 16.652 1.00 17.87 84 LEU A O 1
ATOM 627 N N . VAL A 1 85 ? 0.995 27.847 17.794 1.00 18.14 85 VAL A N 1
ATOM 628 C CA . VAL A 1 85 ? 2.024 27.398 16.872 1.00 14.96 85 VAL A CA 1
ATOM 629 C C . VAL A 1 85 ? 1.441 27.163 15.484 1.00 15.81 85 VAL A C 1
ATOM 630 O O . VAL A 1 85 ? 1.890 27.764 14.510 1.00 16.11 85 VAL A O 1
ATOM 634 N N . LEU A 1 86 ? 0.415 26.327 15.389 1.00 15.37 86 LEU A N 1
ATOM 635 C CA . LEU A 1 86 ? -0.240 26.130 14.100 1.00 15.76 86 LEU A CA 1
ATOM 636 C C . LEU A 1 86 ? -0.911 27.423 13.599 1.00 17.11 86 LEU A C 1
ATOM 637 O O . LEU A 1 86 ? -0.890 27.713 12.404 1.00 16.70 86 LEU A O 1
ATOM 642 N N . GLY A 1 87 ? -1.494 28.200 14.507 1.00 18.60 87 GLY A N 1
ATOM 643 C CA . GLY A 1 87 ? -2.146 29.450 14.133 1.00 18.92 87 GLY A CA 1
ATOM 644 C C . GLY A 1 87 ? -1.222 30.391 13.372 1.00 18.26 87 GLY A C 1
ATOM 645 O O . GLY A 1 87 ? -1.521 30.814 12.251 1.00 19.96 87 GLY A O 1
ATOM 646 N N . LEU A 1 88 ? -0.072 30.692 13.965 1.00 15.34 88 LEU A N 1
ATOM 647 C CA . LEU A 1 88 ? 0.933 31.508 13.286 1.00 14.15 88 LEU A CA 1
ATOM 648 C C . LEU A 1 88 ? 1.429 30.875 11.987 1.00 18.33 88 LEU A C 1
ATOM 649 O O . LEU A 1 88 ? 1.520 31.541 10.949 1.00 16.02 88 LEU A O 1
ATOM 654 N N . SER A 1 89 ? 1.779 29.592 12.062 1.00 15.65 89 SER A N 1
ATOM 655 C CA . SER A 1 89 ? 2.359 28.882 10.922 1.00 18.53 89 SER A CA 1
ATOM 656 C C . SER A 1 89 ? 1.434 28.839 9.708 1.00 17.05 89 SER A C 1
ATOM 657 O O . SER A 1 89 ? 1.884 28.977 8.560 1.00 16.83 89 SER A O 1
ATOM 660 N N . ALA A 1 90 ? 0.142 28.647 9.961 1.00 15.15 90 ALA A N 1
ATOM 661 C CA . ALA A 1 90 ? -0.847 28.543 8.886 1.00 17.90 90 ALA A CA 1
ATOM 662 C C . ALA A 1 90 ? -0.987 29.861 8.111 1.00 22.00 90 ALA A C 1
ATOM 663 O O . ALA A 1 90 ? -1.254 29.874 6.905 1.00 17.61 90 ALA A O 1
ATOM 665 N N . ILE A 1 91 ? -0.809 30.972 8.811 1.00 17.14 91 ILE A N 1
ATOM 666 C CA . ILE A 1 91 ? -0.878 32.284 8.165 1.00 16.91 91 ILE A CA 1
ATOM 667 C C . ILE A 1 91 ? 0.345 32.504 7.283 1.00 20.21 91 ILE A C 1
ATOM 668 O O . ILE A 1 91 ? 0.241 33.036 6.167 1.00 20.47 91 ILE A O 1
ATOM 673 N N . ILE A 1 92 ? 1.500 32.064 7.771 1.00 19.00 92 ILE A N 1
ATOM 674 C CA . ILE A 1 92 ? 2.749 32.185 7.024 1.00 17.27 92 ILE A CA 1
ATOM 675 C C . ILE A 1 92 ? 2.755 31.300 5.771 1.00 24.20 92 ILE A C 1
ATOM 676 O O . ILE A 1 92 ? 3.169 31.737 4.699 1.00 23.68 92 ILE A O 1
ATOM 681 N N . SER A 1 93 ? 2.282 30.063 5.907 1.00 17.90 93 SER A N 1
ATOM 682 C CA . SER A 1 93 ? 2.265 29.119 4.790 1.00 21.54 93 SER A CA 1
ATOM 683 C C . SER A 1 93 ? 1.027 28.233 4.800 1.00 19.16 93 SER A C 1
ATOM 684 O O . SER A 1 93 ? 1.017 27.183 5.451 1.00 21.46 93 SER A O 1
ATOM 687 N N . PRO A 1 94 ? -0.030 28.666 4.100 1.00 20.03 94 PRO A N 1
ATOM 688 C CA . PRO A 1 94 ? -1.298 27.931 4.078 1.00 20.84 94 PRO A CA 1
ATOM 689 C C . PRO A 1 94 ? -1.118 26.493 3.601 1.00 24.17 94 PRO A C 1
ATOM 690 O O . PRO A 1 94 ? -0.313 26.242 2.703 1.00 22.06 94 PRO A O 1
ATOM 694 N N . ILE A 1 95 ? -1.859 25.578 4.223 1.00 23.93 95 ILE A N 1
ATOM 695 C CA . ILE A 1 95 ? -1.732 24.140 3.995 1.00 28.64 95 ILE A CA 1
ATOM 696 C C . ILE A 1 95 ? -3.011 23.554 3.387 1.00 23.75 95 ILE A C 1
ATOM 697 O O . ILE A 1 95 ? -4.087 23.693 3.960 1.00 23.17 95 ILE A O 1
ATOM 702 N N . ILE A 1 96 ? -2.904 22.913 2.228 1.00 24.57 96 ILE A N 1
ATOM 703 C CA . ILE A 1 96 ? -4.007 22.093 1.736 1.00 23.03 96 ILE A CA 1
ATOM 704 C C . ILE A 1 96 ? -3.647 20.640 2.047 1.00 26.73 96 ILE A C 1
ATOM 705 O O . ILE A 1 96 ? -2.578 20.167 1.674 1.00 29.16 96 ILE A O 1
ATOM 710 N N . VAL A 1 97 ? -4.528 19.946 2.757 1.00 19.78 97 VAL A N 1
ATOM 711 C CA . VAL A 1 97 ? -4.189 18.644 3.305 1.00 23.08 97 VAL A CA 1
ATOM 712 C C . VAL A 1 97 ? -4.637 17.515 2.379 1.00 25.27 97 VAL A C 1
ATOM 713 O O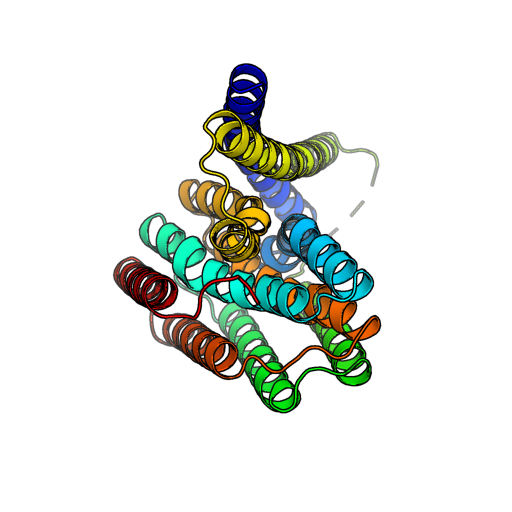 . VAL A 1 97 ? -5.811 17.429 2.016 1.00 22.67 97 VAL A O 1
ATOM 717 N N . ASP A 1 98 ? -3.707 16.649 1.997 1.00 26.00 98 ASP A N 1
ATOM 718 C CA . ASP A 1 98 ? -4.053 15.571 1.071 1.00 28.17 98 ASP A CA 1
ATOM 719 C C . ASP A 1 98 ? -4.812 14.451 1.787 1.00 32.74 98 ASP A C 1
ATOM 720 O O . ASP A 1 98 ? -4.841 14.394 3.016 1.00 27.46 98 ASP A O 1
ATOM 725 N N . LYS A 1 99 ? -5.425 13.566 1.010 1.00 39.67 99 LYS A N 1
ATOM 726 C CA . LYS A 1 99 ? -6.396 12.608 1.541 1.00 32.01 99 LYS A CA 1
ATOM 727 C C . LYS A 1 99 ? -5.882 11.664 2.627 1.00 36.97 99 LYS A C 1
ATOM 728 O O . LYS A 1 99 ? -6.630 11.306 3.536 1.00 38.37 99 LYS A O 1
ATOM 734 N N . ASN A 1 100 ? -4.615 11.268 2.552 1.00 37.27 100 ASN A N 1
ATOM 735 C CA . ASN A 1 100 ? -4.065 10.342 3.536 1.00 39.21 100 ASN A CA 1
ATOM 736 C C . ASN A 1 100 ? -3.669 11.027 4.842 1.00 37.66 100 ASN A C 1
ATOM 737 O O . ASN A 1 100 ? -3.762 10.436 5.926 1.00 36.16 100 ASN A O 1
ATOM 742 N N . LEU A 1 101 ? -3.230 12.275 4.749 1.00 27.34 101 LEU A N 1
ATOM 743 C CA . LEU A 1 101 ? -2.926 13.031 5.954 1.00 33.84 101 LEU A CA 1
ATOM 744 C C . LEU A 1 101 ? -4.217 13.339 6.703 1.00 27.11 101 LEU A C 1
ATOM 745 O O . LEU A 1 101 ? -4.224 13.445 7.932 1.00 23.98 101 LEU A O 1
ATOM 750 N N . GLN A 1 102 ? -5.309 13.478 5.954 1.00 25.26 102 GLN A N 1
ATOM 751 C CA . GLN A 1 102 ? -6.625 13.704 6.549 1.00 24.28 102 GLN A CA 1
ATOM 752 C C . GLN A 1 102 ? -6.988 12.557 7.488 1.00 21.51 102 GLN A C 1
ATOM 753 O O . GLN A 1 102 ? -7.507 12.778 8.584 1.00 20.32 102 GLN A O 1
ATOM 759 N N . LYS A 1 103 ? -6.695 11.337 7.050 1.00 24.37 103 LYS A N 1
ATOM 760 C CA . LYS A 1 103 ? -6.969 10.150 7.849 1.00 22.90 103 LYS A CA 1
ATOM 761 C C . LYS A 1 103 ? -6.083 10.121 9.085 1.00 18.04 103 LYS A C 1
ATOM 762 O O . LYS A 1 103 ? -6.506 9.682 10.151 1.00 17.54 103 LYS A O 1
ATOM 768 N N . ASN A 1 104 ? -4.850 10.591 8.947 1.00 17.91 104 ASN A N 1
ATOM 769 C CA . ASN A 1 104 ? -3.986 10.663 10.111 1.00 20.63 104 ASN A CA 1
ATOM 770 C C . ASN A 1 104 ? -4.545 11.654 11.126 1.00 20.00 104 ASN A C 1
ATOM 771 O O . ASN A 1 104 ? -4.558 11.381 12.323 1.00 19.13 104 ASN A O 1
ATOM 776 N N . ILE A 1 105 ? -5.020 12.802 10.645 1.00 17.95 105 ILE A N 1
ATOM 777 C CA . ILE A 1 105 ? -5.617 13.792 11.535 1.00 17.69 105 ILE A CA 1
ATOM 778 C C . ILE A 1 105 ? -6.901 13.253 12.184 1.00 17.91 105 ILE A C 1
ATOM 779 O O . ILE A 1 105 ? -7.179 13.541 13.343 1.00 18.07 105 ILE A O 1
ATOM 784 N N . LEU A 1 106 ? -7.668 12.439 11.462 1.00 15.47 106 LEU A N 1
ATOM 785 C CA . LEU A 1 106 ? -8.870 11.850 12.068 1.00 18.64 106 LEU A CA 1
ATOM 786 C C . LEU A 1 106 ? -8.504 10.934 13.238 1.00 17.02 106 LEU A C 1
ATOM 787 O O . LEU A 1 106 ? -9.143 10.964 14.293 1.00 17.13 106 LEU A O 1
ATOM 792 N N . VAL A 1 107 ? -7.468 10.125 13.047 1.00 16.98 107 VAL A N 1
ATOM 793 C CA . VAL A 1 107 ? -6.983 9.242 14.107 1.00 19.27 107 VAL A CA 1
ATOM 794 C C . VAL A 1 107 ? -6.494 10.052 15.314 1.00 20.44 107 VAL A C 1
ATOM 795 O O . VAL A 1 107 ? -6.753 9.688 16.475 1.00 18.24 107 VAL A O 1
ATOM 799 N N . TYR A 1 108 ? -5.802 11.154 15.036 1.00 17.16 108 TYR A N 1
ATOM 800 C CA . TYR A 1 108 ? -5.409 12.099 16.079 1.00 18.42 108 TYR A CA 1
ATOM 801 C C . TYR A 1 108 ? -6.627 12.562 16.878 1.00 16.89 108 TYR A C 1
ATOM 802 O O . TYR A 1 108 ? -6.625 12.557 18.117 1.00 17.82 108 TYR A O 1
ATOM 811 N N . LEU A 1 109 ? -7.675 12.952 16.160 1.00 15.98 109 LEU A N 1
ATOM 812 C CA . LEU A 1 109 ? -8.881 13.462 16.801 1.00 14.86 109 LEU A CA 1
ATOM 813 C C . LEU A 1 109 ? -9.517 12.395 17.704 1.00 17.15 109 LEU A C 1
ATOM 814 O O . LEU A 1 109 ? -9.922 12.689 18.830 1.00 21.27 109 LEU A O 1
ATOM 819 N N . LEU A 1 110 ? -9.580 11.161 17.209 1.00 19.03 110 LEU A N 1
ATOM 820 C CA . LEU A 1 110 ? -10.116 10.046 17.992 1.00 22.05 110 LEU A CA 1
ATOM 821 C C . LEU A 1 110 ? -9.303 9.825 19.261 1.00 20.69 110 LEU A C 1
ATOM 822 O O . LEU A 1 110 ? -9.857 9.538 20.326 1.00 20.56 110 LEU A O 1
ATOM 827 N N . PHE A 1 111 ? -7.986 9.948 19.130 1.00 19.01 111 PHE A N 1
ATOM 828 C CA . PHE A 1 111 ? -7.068 9.740 20.251 1.00 17.90 111 PHE A CA 1
ATOM 829 C C . PHE A 1 111 ? -7.314 10.791 21.329 1.00 20.20 111 PHE A C 1
ATOM 830 O O . PHE A 1 111 ? -7.387 10.481 22.524 1.00 18.85 111 PHE A O 1
ATOM 838 N N . VAL A 1 112 ? -7.449 12.040 20.895 1.00 18.19 112 VAL A N 1
ATOM 839 C CA . VAL A 1 112 ? -7.724 13.147 21.801 1.00 19.90 112 VAL A CA 1
ATOM 840 C C . VAL A 1 112 ? -9.068 13.001 22.512 1.00 19.54 112 VAL A C 1
ATOM 841 O O . VAL A 1 112 ? -9.166 13.247 23.713 1.00 19.18 112 VAL A O 1
ATOM 845 N N . ILE A 1 113 ? -10.101 12.622 21.762 1.00 18.74 113 ILE A N 1
ATOM 846 C CA . ILE A 1 113 ? -11.421 12.389 22.346 1.00 23.10 113 ILE A CA 1
ATOM 847 C C . ILE A 1 113 ? -11.361 11.243 23.355 1.00 19.82 113 ILE A C 1
ATOM 848 O O . ILE A 1 113 ? -11.926 11.329 24.453 1.00 22.96 113 ILE A O 1
ATOM 853 N N . PHE A 1 114 ? -10.659 10.174 22.986 1.00 19.84 114 PHE A N 1
ATOM 854 C CA . PHE A 1 114 ? -10.479 9.042 23.894 1.00 20.88 114 PHE A CA 1
ATOM 855 C C . PHE A 1 114 ? -9.779 9.469 25.192 1.00 21.11 114 PHE A C 1
ATOM 856 O O . PHE A 1 114 ? -10.221 9.126 26.286 1.00 20.95 114 PHE A O 1
ATOM 864 N N . ALA A 1 115 ? -8.698 10.234 25.069 1.00 18.43 115 ALA A N 1
ATOM 865 C CA . ALA A 1 115 ? -8.019 10.792 26.241 1.00 20.81 115 ALA A CA 1
ATOM 866 C C . ALA A 1 115 ? -8.963 11.629 27.109 1.00 18.93 115 ALA A C 1
ATOM 867 O O . ALA A 1 115 ? -8.964 11.511 28.342 1.00 16.38 115 ALA A O 1
ATOM 869 N N . ALA A 1 116 ? -9.758 12.484 26.468 1.00 20.84 116 ALA A N 1
ATOM 870 C CA . ALA A 1 116 ? -10.665 13.359 27.212 1.00 21.63 116 ALA A CA 1
ATOM 871 C C . ALA A 1 116 ? -11.655 12.537 28.033 1.00 20.00 116 ALA A C 1
ATOM 872 O O . ALA A 1 116 ? -11.907 12.837 29.203 1.00 25.51 116 ALA A O 1
ATOM 874 N N . VAL A 1 117 ? -12.185 11.486 27.422 1.00 19.61 117 VAL A N 1
ATOM 875 C CA . VAL A 1 117 ? -13.193 10.652 28.073 1.00 25.28 117 VAL A CA 1
ATOM 876 C C . VAL A 1 117 ? -12.612 9.886 29.267 1.00 21.26 117 VAL A C 1
ATOM 877 O O . VAL A 1 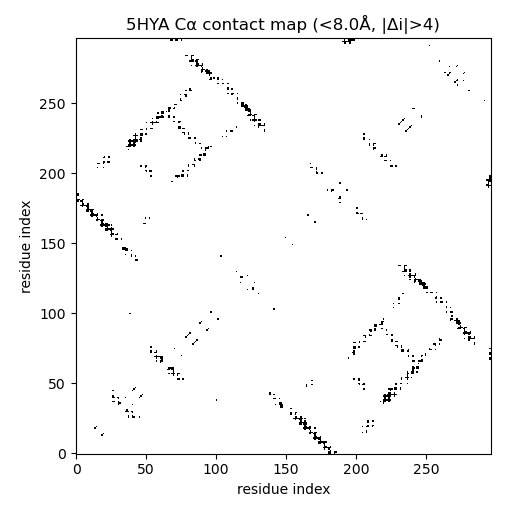117 ? -13.144 9.962 30.381 1.00 22.56 117 VAL A O 1
ATOM 881 N N . ILE A 1 118 ? -11.518 9.162 29.061 1.00 21.46 118 ILE A N 1
ATOM 882 C CA . ILE A 1 118 ? -10.952 8.413 30.182 1.00 24.94 118 ILE A CA 1
ATOM 883 C C . ILE A 1 118 ? -10.361 9.356 31.231 1.00 22.65 118 ILE A C 1
ATOM 884 O O . ILE A 1 118 ? -10.137 8.958 32.371 1.00 24.09 118 ILE A O 1
ATOM 889 N N . GLY A 1 119 ? -10.136 10.609 30.861 1.00 20.62 119 GLY A N 1
ATOM 890 C CA . GLY A 1 119 ? -9.606 11.579 31.804 1.00 19.59 119 GLY A CA 1
ATOM 891 C C . GLY A 1 119 ? -10.635 12.336 32.637 1.00 22.13 119 GLY A C 1
ATOM 892 O O . GLY A 1 119 ? -10.258 13.167 33.464 1.00 21.64 119 GLY A O 1
ATOM 893 N N . ILE A 1 120 ? -11.923 12.059 32.436 1.00 24.40 120 ILE A N 1
ATOM 894 C CA . ILE A 1 120 ? -12.982 12.800 33.140 1.00 26.02 120 ILE A CA 1
ATOM 895 C C . ILE A 1 120 ? -12.837 12.678 34.662 1.00 25.51 120 ILE A C 1
ATOM 896 O O . ILE A 1 120 ? -13.102 13.628 35.398 1.00 24.69 120 ILE A O 1
ATOM 901 N N . ASP A 1 121 ? -12.376 11.522 35.123 1.00 23.28 121 ASP A N 1
ATOM 902 C CA . ASP A 1 121 ? -12.142 11.324 36.546 1.00 29.04 121 ASP A CA 1
ATOM 903 C C . ASP A 1 121 ? -10.652 11.397 36.865 1.00 24.95 121 ASP A C 1
ATOM 904 O O . ASP A 1 121 ? -10.186 10.815 37.840 1.00 27.86 121 ASP A O 1
ATOM 909 N N . GLY A 1 122 ? -9.909 12.126 36.038 1.00 23.34 122 GLY A N 1
ATOM 910 C CA . GLY A 1 122 ? -8.467 12.197 36.171 1.00 23.49 122 GLY A CA 1
ATOM 911 C C . GLY A 1 122 ? -7.777 11.042 35.461 1.00 20.49 122 GLY A C 1
ATOM 912 O O . GLY A 1 122 ? -8.429 10.174 34.904 1.00 21.55 122 GLY A O 1
ATOM 913 N N . PHE A 1 123 ? -6.452 11.030 35.482 1.00 18.90 123 PHE A N 1
ATOM 914 C CA . PHE A 1 123 ? -5.706 10.004 34.775 1.00 18.77 123 PHE A CA 1
ATOM 915 C C . PHE A 1 123 ? -4.946 9.121 35.756 1.00 20.38 123 PHE A C 1
ATOM 916 O O . PHE A 1 123 ? -4.103 9.609 36.516 1.00 22.77 123 PHE A O 1
ATOM 924 N N . SER A 1 124 ? -5.250 7.827 35.739 1.00 21.47 124 SER A N 1
ATOM 925 C CA . SER A 1 124 ? -4.549 6.873 36.584 1.00 20.20 124 SER A CA 1
ATOM 926 C C . SER A 1 124 ? -3.375 6.304 35.822 1.00 20.45 124 SER A C 1
ATOM 927 O O . SER A 1 124 ? -3.205 6.572 34.628 1.00 18.75 124 SER A O 1
ATOM 930 N N . TRP A 1 125 ? -2.588 5.482 36.502 1.00 21.44 125 TRP A N 1
ATOM 931 C CA . TRP A 1 125 ? -1.421 4.887 35.879 1.00 19.53 125 TRP A CA 1
ATOM 932 C C . TRP A 1 125 ? -1.847 3.919 34.777 1.00 19.47 125 TRP A C 1
ATOM 933 O O . TRP A 1 125 ? -1.121 3.727 33.807 1.00 20.66 125 TRP A O 1
ATOM 944 N N . ILE A 1 126 ? -3.034 3.331 34.910 1.00 19.37 126 ILE A N 1
ATOM 945 C CA . ILE A 1 126 ? -3.551 2.445 33.867 1.00 22.91 126 ILE A CA 1
ATOM 946 C C . ILE A 1 126 ? -3.976 3.245 32.639 1.00 21.02 126 ILE A C 1
ATOM 947 O O . ILE A 1 126 ? -3.766 2.806 31.506 1.00 19.10 126 ILE A O 1
ATOM 952 N N . ASP A 1 127 ? -4.561 4.419 32.861 1.00 19.06 127 ASP A N 1
ATOM 953 C CA . ASP A 1 127 ? -4.834 5.339 31.757 1.00 15.78 127 ASP A CA 1
ATOM 954 C C . ASP A 1 127 ? -3.538 5.644 31.002 1.00 17.42 127 ASP A C 1
ATOM 955 O O . ASP A 1 127 ? -3.507 5.629 29.772 1.00 18.61 127 ASP A O 1
ATOM 960 N N . GLY A 1 128 ? -2.471 5.915 31.749 1.00 18.78 128 GLY A N 1
ATOM 961 C CA . GLY A 1 128 ? -1.181 6.218 31.155 1.00 18.00 128 GLY A CA 1
ATOM 962 C C . GLY A 1 128 ? -0.637 5.086 30.307 1.00 18.92 128 GLY A C 1
ATOM 963 O O . GLY A 1 128 ? -0.135 5.311 29.200 1.00 15.48 128 GLY A O 1
ATOM 964 N N . VAL A 1 129 ? -0.713 3.866 30.835 1.00 18.82 129 VAL A N 1
ATOM 965 C CA . VAL A 1 129 ? -0.242 2.702 30.087 1.00 15.76 129 VAL A CA 1
ATOM 966 C C . VAL A 1 129 ? -0.988 2.560 28.767 1.00 15.76 129 VAL A C 1
ATOM 967 O O . VAL A 1 129 ? -0.383 2.320 27.720 1.00 18.53 129 VAL A O 1
ATOM 971 N N . VAL A 1 130 ? -2.303 2.723 28.812 1.00 17.51 130 VAL A N 1
ATOM 972 C CA . VAL A 1 130 ? -3.101 2.629 27.593 1.00 16.86 130 VAL A CA 1
ATOM 973 C C . VAL A 1 130 ? -2.712 3.714 26.573 1.00 20.20 130 VAL A C 1
ATOM 974 O O . VAL A 1 130 ? -2.513 3.423 25.389 1.00 19.39 130 VAL A O 1
ATOM 978 N N . LEU A 1 131 ? -2.587 4.958 27.034 1.00 17.52 131 LEU A N 1
ATOM 979 C CA . LEU A 1 131 ? -2.253 6.061 26.132 1.00 17.57 131 LEU A CA 1
ATOM 980 C C . LEU A 1 131 ? -0.869 5.863 25.517 1.00 15.80 131 LEU A C 1
ATOM 981 O O . LEU A 1 131 ? -0.661 6.161 24.350 1.00 18.12 131 LEU A O 1
ATOM 986 N N . LEU A 1 132 ? 0.068 5.343 26.305 1.00 17.62 132 LEU A N 1
ATOM 987 C CA . LEU A 1 132 ? 1.417 5.083 25.815 1.00 17.51 132 LEU A CA 1
ATOM 988 C C . LEU A 1 132 ? 1.403 4.027 24.705 1.00 20.32 132 LEU A C 1
ATOM 989 O O . LEU A 1 132 ? 2.076 4.158 23.676 1.00 19.39 132 LEU A O 1
ATOM 994 N N . ILE A 1 133 ? 0.636 2.971 24.934 1.00 19.62 133 ILE A N 1
ATOM 995 C CA . ILE A 1 133 ? 0.502 1.904 23.955 1.00 21.05 133 ILE A CA 1
ATOM 996 C C . ILE A 1 133 ? -0.116 2.453 22.675 1.00 20.36 133 ILE A C 1
ATOM 997 O O . ILE A 1 133 ? 0.346 2.153 21.567 1.00 19.56 133 ILE A O 1
ATOM 1002 N N . LEU A 1 134 ? -1.126 3.302 22.811 1.00 15.48 134 LEU A N 1
ATOM 1003 C CA . LEU A 1 134 ? -1.756 3.846 21.611 1.00 21.85 134 LEU A CA 1
ATOM 1004 C C . LEU A 1 134 ? -0.798 4.782 20.873 1.00 20.03 134 LEU A C 1
ATOM 1005 O O . LEU A 1 134 ? -0.786 4.823 19.644 1.00 19.05 134 LEU A O 1
ATOM 1010 N N . PHE A 1 135 ? -0.004 5.521 21.641 1.00 18.33 135 PHE A N 1
ATOM 1011 C CA . PHE A 1 135 ? 1.032 6.418 21.111 1.00 19.24 135 PHE A CA 1
ATOM 1012 C C . PHE A 1 135 ? 1.977 5.602 20.222 1.00 20.05 135 PHE A C 1
ATOM 1013 O O . PHE A 1 135 ? 2.229 5.954 19.070 1.00 18.49 135 PHE A O 1
ATOM 1021 N N . ILE A 1 136 ? 2.471 4.493 20.762 1.00 18.98 136 ILE A N 1
ATOM 1022 C CA . ILE A 1 136 ? 3.362 3.603 20.022 1.00 21.87 136 ILE A CA 1
ATOM 1023 C C . ILE A 1 136 ? 2.713 3.096 18.738 1.00 20.42 136 ILE A C 1
ATOM 1024 O O . ILE A 1 136 ? 3.331 3.138 17.666 1.00 18.42 136 ILE A O 1
ATOM 1029 N N . ILE A 1 137 ? 1.469 2.628 18.837 1.00 17.30 137 ILE A N 1
ATOM 1030 C CA . ILE A 1 137 ? 0.746 2.152 17.654 1.00 19.18 137 ILE A CA 1
ATOM 1031 C C . ILE A 1 137 ? 0.610 3.271 16.621 1.00 21.02 1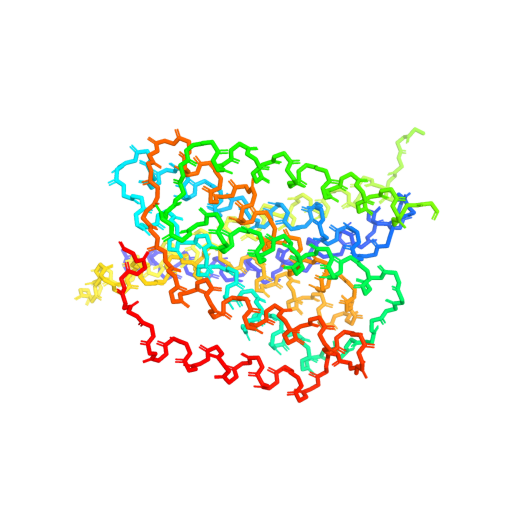37 ILE A C 1
ATOM 1032 O O . ILE A 1 137 ? 0.798 3.049 15.422 1.00 19.85 137 ILE A O 1
ATOM 1037 N N . TYR A 1 138 ? 0.280 4.470 17.091 1.00 17.34 138 TYR A N 1
ATOM 1038 C CA . TYR A 1 138 ? 0.141 5.614 16.188 1.00 16.70 138 TYR A CA 1
ATOM 1039 C C . TYR A 1 138 ? 1.423 5.820 15.387 1.00 16.97 138 TYR A C 1
ATOM 1040 O O . TYR A 1 138 ? 1.376 5.997 14.168 1.00 17.72 138 TYR A O 1
ATOM 1049 N N . LEU A 1 139 ? 2.565 5.808 16.077 1.00 16.15 139 LEU A N 1
ATOM 1050 C CA . LEU A 1 139 ? 3.852 6.037 15.417 1.00 19.73 139 LEU A CA 1
ATOM 1051 C C . LEU A 1 139 ? 4.123 5.003 14.322 1.00 21.44 139 LEU A C 1
ATOM 1052 O O . LEU A 1 139 ? 4.557 5.342 13.225 1.00 19.13 139 LEU A O 1
ATOM 1057 N N . ARG A 1 140 ? 3.880 3.736 14.629 1.00 20.71 140 ARG A N 1
ATOM 1058 C CA . ARG A 1 140 ? 4.198 2.678 13.671 1.00 21.85 140 ARG A CA 1
ATOM 1059 C C . ARG A 1 140 ? 3.264 2.718 12.473 1.00 19.51 140 ARG A C 1
ATOM 1060 O O . ARG A 1 140 ? 3.691 2.503 11.341 1.00 20.58 140 ARG A O 1
ATOM 1068 N N . TRP A 1 141 ? 1.992 2.996 12.742 1.00 18.84 141 TRP A N 1
ATOM 1069 C CA A TRP A 1 141 ? 0.976 3.153 11.711 0.59 19.64 141 TRP A CA 1
ATOM 1070 C CA B TRP A 1 141 ? 0.990 3.137 11.690 0.41 19.67 141 TRP A CA 1
ATOM 1071 C C . TRP A 1 141 ? 1.317 4.339 10.804 1.00 21.28 141 TRP A C 1
ATOM 1072 O O . TRP A 1 141 ? 1.216 4.267 9.573 1.00 19.94 141 TRP A O 1
ATOM 1093 N N . THR A 1 142 ? 1.741 5.432 11.427 1.00 18.04 142 THR A N 1
ATOM 1094 C CA . THR A 1 142 ? 2.091 6.644 10.696 1.00 18.38 142 THR A CA 1
ATOM 1095 C C . THR A 1 142 ? 3.289 6.407 9.780 1.00 19.36 142 THR A C 1
ATOM 1096 O O . THR A 1 142 ? 3.271 6.796 8.612 1.00 19.55 142 THR A O 1
ATOM 1100 N N . VAL A 1 143 ? 4.320 5.745 10.300 1.00 19.34 143 VAL A N 1
ATOM 1101 C CA . VAL A 1 143 ? 5.501 5.459 9.493 1.00 20.72 143 VAL A CA 1
ATOM 1102 C C . VAL A 1 143 ? 5.149 4.493 8.360 1.00 26.87 143 VAL A C 1
ATOM 1103 O O . VAL A 1 143 ? 5.571 4.693 7.220 1.00 25.96 143 VAL A O 1
ATOM 1107 N N . LYS A 1 144 ? 4.369 3.459 8.669 1.00 24.40 144 LYS A N 1
ATOM 1108 C CA . LYS A 1 144 ? 3.959 2.498 7.645 1.00 25.48 144 LYS A CA 1
ATOM 1109 C C . LYS A 1 144 ? 3.300 3.192 6.462 1.00 27.69 144 LYS A C 1
ATOM 1110 O O . LYS A 1 144 ? 3.699 2.983 5.314 1.00 26.01 144 LYS A O 1
ATOM 1116 N N . ASN A 1 145 ? 2.305 4.030 6.749 1.00 26.43 145 ASN A N 1
ATOM 1117 C CA . ASN A 1 145 ? 1.523 4.685 5.698 1.00 28.48 145 ASN A CA 1
ATOM 1118 C C . ASN A 1 145 ? 2.249 5.785 4.943 1.00 32.12 145 ASN A C 1
ATOM 1119 O O . ASN A 1 145 ? 1.838 6.161 3.847 1.00 31.03 145 ASN A O 1
ATOM 1124 N N . GLY A 1 146 ? 3.307 6.331 5.527 1.00 27.47 146 GLY A N 1
ATOM 1125 C CA . GLY A 1 146 ? 4.007 7.410 4.862 1.00 32.64 146 GLY A CA 1
ATOM 1126 C C . GLY A 1 146 ? 5.377 7.023 4.345 1.00 36.00 146 GLY A C 1
ATOM 1127 O O . GLY A 1 146 ? 6.212 7.891 4.077 1.00 39.28 146 GLY A O 1
ATOM 1128 N N . SER A 1 147 ? 5.603 5.721 4.201 1.00 31.29 147 SER A N 1
ATOM 1129 C CA . SER A 1 147 ? 6.920 5.200 3.849 1.00 40.73 147 SER A CA 1
ATOM 1130 C C . SER A 1 147 ? 6.936 4.570 2.467 1.00 47.26 147 SER A C 1
ATOM 1131 O O . SER A 1 147 ? 5.964 3.927 2.063 1.00 42.95 147 SER A O 1
ATOM 1134 N N . ALA A 1 148 ? 8.053 4.769 1.766 1.00 38.72 148 ALA A N 1
ATOM 1135 C CA . ALA A 1 148 ? 8.332 4.144 0.473 1.00 48.93 148 ALA A CA 1
ATOM 1136 C C . ALA A 1 148 ? 7.281 4.511 -0.563 1.00 51.72 148 ALA A C 1
ATOM 1137 O O . ALA A 1 148 ? 6.633 5.551 -0.452 1.00 62.66 148 ALA A O 1
ATOM 1139 N N . LYS A 1 156 ? 27.518 2.240 1.874 1.00 69.71 156 LYS A N 1
ATOM 1140 C CA . LYS A 1 156 ? 28.133 2.357 3.188 1.00 69.63 156 LYS A CA 1
ATOM 1141 C C . LYS A 1 156 ? 27.900 3.823 3.625 1.00 66.38 156 LYS A C 1
ATOM 1142 O O . LYS A 1 156 ? 26.761 4.291 3.620 1.00 70.77 156 LYS A O 1
ATOM 1148 N N . ASN A 1 157 ? 28.966 4.541 3.949 1.00 61.61 157 ASN A N 1
ATOM 1149 C CA . ASN A 1 157 ? 28.945 5.861 4.539 1.00 61.57 157 ASN A CA 1
ATOM 1150 C C . ASN A 1 157 ? 28.747 6.908 3.466 1.00 61.08 157 ASN A C 1
ATOM 1151 O O . ASN A 1 157 ? 29.581 7.062 2.576 1.00 66.72 157 ASN A O 1
ATOM 1156 N N . ASN A 1 158 ? 27.634 7.619 3.540 1.00 50.59 158 ASN A N 1
ATOM 1157 C CA . ASN A 1 158 ? 27.320 8.601 2.523 1.00 49.29 158 ASN A CA 1
ATOM 1158 C C . ASN A 1 158 ? 27.301 10.008 3.115 1.00 41.72 158 ASN A C 1
ATOM 1159 O O . ASN A 1 158 ? 26.522 10.289 4.026 1.00 44.95 158 ASN A O 1
ATOM 1164 N N . PRO A 1 159 ? 28.187 10.888 2.619 1.00 48.12 159 PRO A N 1
ATOM 1165 C CA . PRO A 1 159 ? 28.292 12.279 3.079 1.00 47.71 159 PRO A CA 1
ATOM 1166 C C . PRO A 1 159 ? 26.980 13.065 3.019 1.00 41.87 159 PRO A C 1
ATOM 1167 O O . PRO A 1 159 ? 26.795 13.955 3.849 1.00 37.94 159 PRO A O 1
ATOM 1171 N N . SER A 1 160 ? 26.095 12.753 2.076 1.00 40.95 160 SER A N 1
ATOM 1172 C CA . SER A 1 160 ? 24.798 13.423 2.024 1.00 38.86 160 SER A CA 1
ATOM 1173 C C . SER A 1 160 ? 24.001 13.075 3.282 1.00 37.86 160 SER A C 1
ATOM 1174 O O . SER A 1 160 ? 23.359 13.940 3.875 1.00 38.27 160 SER A O 1
ATOM 1177 N N . VAL A 1 161 ? 24.058 11.811 3.691 1.00 37.91 161 VAL A N 1
ATOM 1178 C CA . VAL A 1 161 ? 23.294 11.348 4.847 1.00 37.37 161 VAL A CA 1
ATOM 1179 C C . VAL A 1 161 ? 23.942 11.782 6.159 1.00 42.34 161 VAL A C 1
ATOM 1180 O O . VAL A 1 161 ? 23.249 12.144 7.117 1.00 37.50 161 VAL A O 1
ATOM 1184 N N . VAL A 1 162 ? 25.271 11.757 6.205 1.00 39.30 162 VAL A N 1
ATOM 1185 C CA . VAL A 1 162 ? 25.975 12.172 7.412 1.00 37.04 162 VAL A CA 1
ATOM 1186 C C . VAL A 1 162 ? 25.742 13.653 7.680 1.00 32.16 162 VAL A C 1
ATOM 1187 O O . VAL A 1 162 ? 25.413 14.034 8.802 1.00 35.10 162 VAL A O 1
ATOM 1191 N N . PHE A 1 163 ? 25.892 14.487 6.653 1.00 32.44 163 PHE A N 1
ATOM 1192 C CA . PHE A 1 163 ? 25.591 15.904 6.803 1.00 31.75 163 PHE A CA 1
ATOM 1193 C C . PHE A 1 163 ? 24.155 16.105 7.293 1.00 35.54 163 PHE A C 1
ATOM 1194 O O . PHE A 1 163 ? 23.895 16.953 8.153 1.00 35.75 163 PHE A O 1
ATOM 1202 N N . SER A 1 164 ? 23.235 15.313 6.749 1.00 29.07 164 SER A N 1
ATOM 1203 C CA . SER A 1 164 ? 21.822 15.392 7.120 1.00 32.67 164 SER A CA 1
ATOM 1204 C C . SER A 1 164 ? 21.618 15.137 8.609 1.00 30.92 164 SER A C 1
ATOM 1205 O O . SER A 1 164 ? 20.958 15.914 9.303 1.00 26.41 164 SER A O 1
ATOM 1208 N N . LEU A 1 165 ? 22.198 14.050 9.099 1.00 30.02 165 LEU A N 1
ATOM 1209 C CA . LEU A 1 165 ? 22.017 13.665 10.492 1.00 33.24 165 LEU A CA 1
ATOM 1210 C C . LEU A 1 165 ? 22.710 14.631 11.441 1.00 38.05 165 LEU A C 1
ATOM 1211 O O . LEU A 1 165 ? 22.241 14.857 12.557 1.00 31.85 165 LEU A O 1
ATOM 1216 N N . VAL A 1 166 ? 23.822 15.203 10.998 1.00 33.17 166 VAL A N 1
ATOM 1217 C CA . VAL A 1 166 ? 24.538 16.169 11.814 1.00 34.56 166 VAL A CA 1
ATOM 1218 C C . VAL A 1 166 ? 23.689 17.423 11.967 1.00 32.84 166 VAL A C 1
ATOM 1219 O O . VAL A 1 166 ? 23.506 17.913 13.078 1.00 33.44 166 VAL A O 1
ATOM 1223 N N . LEU A 1 167 ? 23.152 17.917 10.854 1.00 27.44 167 LEU A N 1
ATOM 1224 C CA . LEU A 1 167 ? 22.252 19.066 10.867 1.00 31.34 167 LEU A CA 1
ATOM 1225 C C . LEU A 1 167 ? 21.079 18.846 11.812 1.00 26.65 167 LEU A C 1
ATOM 1226 O O . LEU A 1 167 ? 20.749 19.705 12.627 1.00 27.39 167 LEU A O 1
ATOM 1231 N N . LEU A 1 168 ? 20.450 17.685 11.684 1.00 25.69 168 LEU A N 1
ATOM 1232 C CA . LEU A 1 168 ? 19.283 17.351 12.488 1.00 26.68 168 LEU A CA 1
ATOM 1233 C C . LEU A 1 168 ? 19.619 17.338 13.976 1.00 26.95 168 LEU A C 1
ATOM 1234 O O . LEU A 1 168 ? 18.934 17.967 14.783 1.00 24.91 168 LEU A O 1
ATOM 1239 N N . ILE A 1 169 ? 20.682 16.630 14.337 1.00 26.43 169 ILE A N 1
ATOM 1240 C CA . ILE A 1 169 ? 21.022 16.441 15.740 1.00 28.22 169 ILE A CA 1
ATOM 1241 C C . ILE A 1 169 ? 21.552 17.730 16.371 1.00 27.42 169 ILE A C 1
ATOM 1242 O O . ILE A 1 169 ? 21.178 18.074 17.495 1.00 28.62 169 ILE A O 1
ATOM 1247 N N . ILE A 1 170 ? 22.402 18.454 15.652 1.00 22.63 170 ILE A N 1
ATOM 1248 C CA . ILE A 1 170 ? 22.926 19.713 16.166 1.00 28.52 170 ILE A CA 1
ATOM 1249 C C . ILE A 1 170 ? 21.809 20.743 16.286 1.00 27.01 170 ILE A C 1
ATOM 1250 O O . ILE A 1 170 ? 21.758 21.509 17.246 1.00 25.29 170 ILE A O 1
ATOM 1255 N N . GLY A 1 171 ? 20.912 20.744 15.308 1.00 22.84 171 GLY A N 1
ATOM 1256 C CA . GLY A 1 171 ? 19.764 21.628 15.339 1.00 22.35 171 GLY A CA 1
ATOM 1257 C C . GLY A 1 171 ? 18.882 21.310 16.530 1.00 23.21 171 GLY A C 1
ATOM 1258 O O . GLY A 1 171 ? 18.424 22.211 17.226 1.00 23.91 171 GLY A O 1
ATOM 1259 N N . LEU A 1 172 ? 18.654 20.025 16.780 1.00 20.41 172 LEU A N 1
ATOM 1260 C CA . LEU A 1 172 ? 17.806 19.633 17.898 1.00 21.19 172 LEU A CA 1
ATOM 1261 C C . LEU A 1 172 ? 18.451 20.059 19.216 1.00 26.21 172 LEU A C 1
ATOM 1262 O O . LEU A 1 172 ? 17.785 20.620 20.085 1.00 20.80 172 LEU A O 1
ATOM 1267 N N . ILE A 1 173 ? 19.748 19.802 19.357 1.00 24.32 173 ILE A N 1
ATOM 1268 C CA . ILE A 1 173 ? 20.494 20.278 20.523 1.00 27.85 173 ILE A CA 1
ATOM 1269 C C . ILE A 1 173 ? 20.354 21.792 20.677 1.00 23.62 173 ILE A C 1
ATOM 1270 O O . ILE A 1 173 ? 20.122 22.305 21.782 1.00 26.88 173 ILE A O 1
ATOM 1275 N N . GLY A 1 174 ? 20.466 22.497 19.557 1.00 23.98 174 GLY A N 1
ATOM 1276 C CA . GLY A 1 174 ? 20.327 23.939 19.530 1.00 23.97 174 GLY A CA 1
ATOM 1277 C C . GLY A 1 174 ? 18.979 24.431 20.043 1.00 28.58 174 GLY A C 1
ATOM 1278 O O . GLY A 1 174 ? 18.921 25.367 20.849 1.00 24.23 174 GLY A O 1
ATOM 1279 N N . VAL A 1 175 ? 17.886 23.815 19.594 1.00 20.92 175 VAL A N 1
ATOM 1280 C CA . VAL A 1 175 ? 16.568 24.287 20.033 1.00 23.45 175 VAL A CA 1
ATOM 1281 C C . VAL A 1 175 ? 16.278 23.901 21.481 1.00 23.27 175 VAL A C 1
ATOM 1282 O O . VAL A 1 175 ? 15.652 24.667 22.205 1.00 21.00 175 VAL A O 1
ATOM 1286 N N . LEU A 1 176 ? 16.740 22.733 21.918 1.00 20.54 176 LEU A N 1
ATOM 1287 C CA . LEU A 1 176 ? 16.463 22.306 23.294 1.00 20.51 176 LEU A CA 1
ATOM 1288 C C . LEU A 1 176 ? 17.307 23.082 24.314 1.00 28.30 176 LEU A C 1
ATOM 1289 O O . LEU A 1 176 ? 16.802 23.517 25.361 1.00 22.71 176 LEU A O 1
ATOM 1294 N N . VAL A 1 177 ? 18.590 23.251 24.019 1.00 24.14 177 VAL A N 1
ATOM 1295 C CA . VAL A 1 177 ? 19.458 24.053 24.889 1.00 28.37 177 VAL A CA 1
ATOM 1296 C C . VAL A 1 177 ? 19.033 25.518 24.833 1.00 23.31 177 VAL A C 1
ATOM 1297 O O . VAL A 1 177 ? 19.001 26.211 25.855 1.00 26.20 177 VAL A O 1
ATOM 1301 N N . GLY A 1 178 ? 18.669 25.973 23.640 1.00 20.84 178 GLY A N 1
ATOM 1302 C CA . GLY A 1 178 ? 18.229 27.341 23.445 1.00 24.20 178 GLY A CA 1
ATOM 1303 C C . GLY A 1 178 ? 16.977 27.666 24.236 1.00 27.96 178 GLY A C 1
ATOM 1304 O O . GLY A 1 178 ? 16.882 28.729 24.856 1.00 24.28 178 GLY A O 1
ATOM 1305 N N . ALA A 1 179 ? 16.011 26.752 24.219 1.00 19.03 179 ALA A N 1
ATOM 1306 C CA . ALA A 1 179 ? 14.783 26.954 24.980 1.00 23.14 179 ALA A CA 1
ATOM 1307 C C . ALA A 1 179 ? 15.082 27.014 26.481 1.00 26.72 179 ALA A C 1
ATOM 1308 O O . ALA A 1 179 ? 14.533 27.850 27.209 1.00 22.22 179 ALA A O 1
ATOM 1310 N N . GLU A 1 180 ? 15.966 26.142 26.945 1.00 22.27 180 GLU A N 1
ATOM 1311 C CA . GLU A 1 180 ? 16.289 26.102 28.371 1.00 27.35 180 GLU A CA 1
ATOM 1312 C C . GLU A 1 180 ? 17.010 27.373 28.823 1.00 25.87 180 GLU A C 1
ATOM 1313 O O . GLU A 1 180 ? 16.704 27.928 29.883 1.00 24.42 180 GLU A O 1
ATOM 1319 N N . LEU A 1 181 ? 17.963 27.828 28.015 1.00 23.23 181 LEU A N 1
ATOM 1320 C CA . LEU A 1 181 ? 18.688 29.070 28.282 1.00 27.64 181 LEU A CA 1
ATOM 1321 C C . LEU A 1 181 ? 17.766 30.281 28.285 1.00 30.13 181 LEU A C 1
ATOM 1322 O O . LEU A 1 181 ? 17.854 31.148 29.155 1.00 25.94 181 LEU A O 1
ATOM 1327 N N . PHE A 1 182 ? 16.896 30.343 27.285 1.00 23.57 182 PHE A N 1
ATOM 1328 C CA . PHE A 1 182 ? 15.913 31.409 27.180 1.00 24.99 182 PHE A CA 1
ATOM 1329 C C . PHE A 1 182 ? 15.039 31.490 28.433 1.00 28.81 182 PHE A C 1
ATOM 1330 O O . PHE A 1 182 ? 14.805 32.573 28.987 1.00 27.08 182 PHE A O 1
ATOM 1338 N N . VAL A 1 183 ? 14.559 30.334 28.875 1.00 22.74 183 VAL A N 1
ATOM 1339 C CA . VAL A 1 183 ? 13.693 30.253 30.045 1.00 24.15 183 VAL A CA 1
ATOM 1340 C C . VAL A 1 183 ? 14.462 30.554 31.331 1.00 28.40 183 VAL A C 1
ATOM 1341 O O . VAL A 1 183 ? 13.987 31.294 32.197 1.00 25.01 183 VAL A O 1
ATOM 1345 N N . ASP A 1 184 ? 15.660 29.994 31.450 1.00 26.81 184 ASP A N 1
ATOM 1346 C CA . ASP A 1 184 ? 16.477 30.239 32.634 1.00 28.29 184 ASP A CA 1
ATOM 1347 C C . ASP A 1 184 ? 16.890 31.703 32.706 1.00 29.47 184 ASP A C 1
ATOM 1348 O O . ASP A 1 184 ? 16.912 32.299 33.786 1.00 30.16 184 ASP A O 1
ATOM 1353 N N . GLY A 1 185 ? 17.197 32.279 31.550 1.00 27.84 185 GLY A N 1
ATOM 1354 C CA . GLY A 1 185 ? 17.559 33.681 31.460 1.00 30.48 185 GLY A CA 1
ATOM 1355 C C . GLY A 1 185 ? 16.422 34.590 31.882 1.00 33.37 185 GLY A C 1
ATOM 1356 O O . GLY A 1 185 ? 16.636 35.556 32.619 1.00 29.50 185 GLY A O 1
ATOM 1357 N N . ALA A 1 186 ? 15.215 34.283 31.410 1.00 25.74 186 ALA A N 1
ATOM 1358 C CA . ALA A 1 186 ? 14.027 35.046 31.787 1.00 28.97 186 ALA A CA 1
ATOM 1359 C C . ALA A 1 186 ? 13.789 34.975 33.293 1.00 29.61 186 ALA A C 1
ATOM 1360 O O . ALA A 1 186 ? 13.472 35.985 33.926 1.00 26.66 186 ALA A O 1
ATOM 1362 N N . LYS A 1 187 ? 13.943 33.781 33.861 1.00 21.43 187 LYS A N 1
ATOM 1363 C CA . LYS A 1 187 ? 13.737 33.579 35.290 1.00 27.52 187 LYS A CA 1
ATOM 1364 C C . LYS A 1 187 ? 14.776 34.335 36.120 1.00 29.23 187 LYS A C 1
ATOM 1365 O O . LYS A 1 187 ? 14.451 34.897 37.167 1.00 27.33 187 LYS A O 1
ATOM 1371 N N . LYS A 1 188 ? 16.021 34.343 35.656 1.00 29.82 188 LYS A N 1
ATOM 1372 C CA . LYS A 1 188 ? 17.076 35.094 36.334 1.00 32.52 188 LYS A CA 1
ATOM 1373 C C . LYS A 1 188 ? 16.833 36.598 36.278 1.00 32.81 188 LYS A C 1
ATOM 1374 O O . LYS A 1 188 ? 17.049 37.295 37.269 1.00 31.10 188 LYS A O 1
ATOM 1380 N N . ILE A 1 189 ? 16.407 37.100 35.123 1.00 25.74 189 ILE A N 1
ATOM 1381 C CA . ILE A 1 189 ? 16.059 38.514 35.003 1.00 28.61 189 ILE A CA 1
ATOM 1382 C C . ILE A 1 189 ? 14.918 38.877 35.953 1.00 29.90 189 ILE A C 1
ATOM 1383 O O . ILE A 1 189 ? 14.977 39.892 36.652 1.00 27.02 189 ILE A O 1
ATOM 1388 N N . ALA A 1 190 ? 13.890 38.036 35.991 1.00 20.60 190 ALA A N 1
ATOM 1389 C CA . ALA A 1 190 ? 12.724 38.325 36.806 1.00 25.64 190 ALA A CA 1
ATOM 1390 C C . ALA A 1 190 ? 13.119 38.348 38.271 1.00 29.13 190 ALA A C 1
ATOM 1391 O O . ALA A 1 190 ? 12.692 39.218 39.029 1.00 27.68 190 ALA A O 1
ATOM 1393 N N . LEU A 1 191 ? 13.960 37.393 38.654 1.00 28.24 191 LEU A N 1
ATOM 1394 C CA . LEU A 1 191 ? 14.408 37.283 40.032 1.00 30.48 191 LEU A CA 1
ATOM 1395 C C . LEU A 1 191 ? 15.252 38.491 40.415 1.00 28.28 191 LEU A C 1
ATOM 1396 O O . LEU A 1 191 ? 15.053 39.084 41.476 1.00 34.28 191 LEU A O 1
ATOM 1401 N N . ALA A 1 192 ? 16.174 38.865 39.536 1.00 26.83 192 ALA A N 1
ATOM 1402 C CA . ALA A 1 192 ? 17.053 40.010 39.776 1.00 33.46 192 ALA A CA 1
ATOM 1403 C C . ALA A 1 192 ? 16.292 41.340 39.845 1.00 37.35 192 ALA A C 1
ATOM 1404 O O . ALA A 1 192 ? 16.696 42.254 40.563 1.00 35.44 192 ALA A O 1
ATOM 1406 N N . LEU A 1 193 ? 15.195 41.449 39.100 1.00 31.97 193 LEU A N 1
ATOM 1407 C CA . LEU A 1 193 ? 14.393 42.672 39.110 1.00 29.05 193 LEU A CA 1
ATOM 1408 C C . LEU A 1 193 ? 13.299 42.627 40.173 1.00 30.62 193 LEU A C 1
ATOM 1409 O O . LEU A 1 193 ? 12.488 43.552 40.280 1.00 28.60 193 LEU A O 1
ATOM 1414 N N . ASP A 1 194 ? 13.281 41.548 40.948 1.00 26.88 194 ASP A N 1
ATOM 1415 C CA . ASP A 1 194 ? 12.338 41.371 42.049 1.00 33.39 194 ASP A CA 1
ATOM 1416 C C . ASP A 1 194 ? 10.894 41.319 41.555 1.00 34.60 194 ASP A C 1
ATOM 1417 O O . ASP A 1 194 ? 9.975 41.722 42.259 1.00 34.08 194 ASP A O 1
ATOM 1422 N N . ILE A 1 195 ? 10.691 40.817 40.344 1.00 30.07 195 ILE A N 1
ATOM 1423 C CA . ILE A 1 195 ? 9.335 40.648 39.841 1.00 30.85 195 ILE A CA 1
ATOM 1424 C C . ILE A 1 195 ? 8.994 39.174 39.601 1.00 31.94 195 ILE A C 1
ATOM 1425 O O . ILE A 1 195 ? 8.091 38.861 38.829 1.00 34.02 195 ILE A O 1
ATOM 1430 N N . SER A 1 196 ? 9.708 38.273 40.270 1.00 33.82 196 SER A N 1
ATOM 1431 C CA . SER A 1 196 ? 9.379 36.850 40.192 1.00 35.06 196 SER A CA 1
ATOM 1432 C C . SER A 1 196 ? 7.998 36.583 40.750 1.00 39.54 196 SER A C 1
ATOM 1433 O O . SER A 1 196 ? 7.620 37.116 41.790 1.00 33.55 196 SER A O 1
ATOM 1436 N N . ASP A 1 197 ? 7.252 35.740 40.052 1.00 27.88 197 ASP A N 1
ATOM 1437 C CA . ASP A 1 197 ? 5.889 35.427 40.435 1.00 30.54 197 ASP A CA 1
ATOM 1438 C C . ASP A 1 197 ? 5.628 33.956 40.145 1.00 34.84 197 ASP A C 1
ATOM 1439 O O . ASP A 1 197 ? 5.462 33.579 38.989 1.00 28.59 197 ASP A O 1
ATOM 1444 N N . LYS A 1 198 ? 5.587 33.125 41.183 1.00 30.06 198 LYS A N 1
ATOM 1445 C CA . LYS A 1 198 ? 5.432 31.685 40.974 1.00 33.92 198 LYS A CA 1
ATOM 1446 C C . LYS A 1 198 ? 4.176 31.328 40.175 1.00 30.04 198 LYS A C 1
ATOM 1447 O O . LYS A 1 198 ? 4.205 30.416 39.347 1.00 28.05 198 LYS A O 1
ATOM 1453 N N . VAL A 1 199 ? 3.076 32.038 40.413 1.00 27.86 199 VAL A N 1
ATOM 1454 C CA . VAL A 1 199 ? 1.835 31.705 39.717 1.00 29.87 199 VAL A CA 1
ATOM 1455 C C . VAL A 1 199 ? 1.981 31.969 38.216 1.00 29.11 199 VAL A C 1
ATOM 1456 O O . VAL A 1 199 ? 1.570 31.146 37.387 1.00 28.09 199 VAL A O 1
ATOM 1460 N N . ILE A 1 200 ? 2.586 33.102 37.871 1.00 24.72 200 ILE A N 1
ATOM 1461 C CA . ILE A 1 200 ? 2.845 33.426 36.466 1.00 27.24 200 ILE A CA 1
ATOM 1462 C C . ILE A 1 200 ? 3.831 32.437 35.862 1.00 26.88 200 ILE A C 1
ATOM 1463 O O . ILE A 1 200 ? 3.648 31.968 34.735 1.00 28.64 200 ILE A O 1
ATOM 1468 N N . GLY A 1 201 ? 4.878 32.127 36.619 1.00 28.34 201 GLY A N 1
ATOM 1469 C CA . GLY A 1 201 ? 5.884 31.177 36.183 1.00 31.71 201 GLY A CA 1
ATOM 1470 C C . GLY A 1 201 ? 5.307 29.810 35.843 1.00 32.25 201 GLY A C 1
ATOM 1471 O O . GLY A 1 201 ? 5.617 29.245 34.796 1.00 31.74 201 GLY A O 1
ATOM 1472 N N . PHE A 1 202 ? 4.460 29.275 36.714 1.00 26.83 202 PHE A N 1
ATOM 1473 C CA . PHE A 1 202 ? 3.840 27.983 36.434 1.00 27.26 202 PHE A CA 1
ATOM 1474 C C . PHE A 1 202 ? 2.792 28.069 35.322 1.00 29.08 202 PHE A C 1
ATOM 1475 O O . PHE A 1 202 ? 2.588 27.102 34.594 1.00 23.85 202 PHE A O 1
ATOM 1483 N N . THR A 1 203 ? 2.153 29.226 35.173 1.00 25.57 203 THR A N 1
ATOM 1484 C CA . THR A 1 203 ? 1.258 29.441 34.038 1.00 25.12 203 THR A CA 1
ATOM 1485 C C . THR A 1 203 ? 2.008 29.261 32.716 1.00 24.82 203 THR A C 1
ATOM 1486 O O . THR A 1 203 ? 1.475 28.695 31.761 1.00 28.22 203 THR A O 1
ATOM 1490 N N . LEU A 1 204 ? 3.253 29.731 32.692 1.00 20.93 204 LEU A N 1
ATOM 1491 C CA . LEU A 1 204 ? 4.086 29.756 31.486 1.00 26.91 204 LEU A CA 1
ATOM 1492 C C . LEU A 1 204 ? 4.889 28.477 31.211 1.00 26.20 204 LEU A C 1
ATOM 1493 O O . LEU A 1 204 ? 5.620 28.411 30.221 1.00 24.81 204 LEU A O 1
ATOM 1498 N N . VAL A 1 205 ? 4.774 27.480 32.081 1.00 23.52 205 VAL A N 1
ATOM 1499 C CA . VAL A 1 205 ? 5.551 26.252 31.909 1.00 23.23 205 VAL A CA 1
ATOM 1500 C C . VAL A 1 205 ? 5.296 25.617 30.535 1.00 25.12 205 VAL A C 1
ATOM 1501 O O . VAL A 1 205 ? 6.242 25.290 29.816 1.00 24.42 205 VAL A O 1
ATOM 1505 N N . ALA A 1 206 ? 4.029 25.482 30.157 1.00 21.64 206 ALA A N 1
ATOM 1506 C CA . ALA A 1 206 ? 3.688 24.807 28.903 1.00 23.28 206 ALA A CA 1
ATOM 1507 C C . ALA A 1 206 ? 4.237 25.576 27.705 1.00 21.26 206 ALA A C 1
ATOM 1508 O O . ALA A 1 206 ? 4.654 24.977 26.714 1.00 19.00 206 ALA A O 1
ATOM 1510 N N . PHE A 1 207 ? 4.233 26.901 27.800 1.00 20.60 207 PHE A N 1
ATOM 1511 C CA . PHE A 1 207 ? 4.781 27.736 26.735 1.00 21.22 207 PHE A CA 1
ATOM 1512 C C . PHE A 1 207 ? 6.285 27.537 26.633 1.00 23.90 207 PHE A C 1
ATOM 1513 O O . PHE A 1 207 ? 6.817 27.384 25.540 1.00 21.21 207 PHE A O 1
ATOM 1521 N N . GLY A 1 208 ? 6.969 27.548 27.775 1.00 22.46 208 GLY A N 1
ATOM 1522 C CA . GLY A 1 208 ? 8.407 27.341 27.796 1.00 21.77 208 GLY A CA 1
ATOM 1523 C C . GLY A 1 208 ? 8.816 26.008 27.170 1.00 18.92 208 GLY A C 1
ATOM 1524 O O . GLY A 1 208 ? 9.771 25.941 26.390 1.00 21.54 208 GLY A O 1
ATOM 1525 N N . THR A 1 209 ? 8.091 24.943 27.485 1.00 19.74 209 THR A N 1
ATOM 1526 C CA . THR A 1 209 ? 8.432 23.643 26.908 1.00 19.13 209 THR A CA 1
ATOM 1527 C C . THR A 1 209 ? 8.026 23.578 25.431 1.00 21.20 209 THR A C 1
ATOM 1528 O O . THR A 1 209 ? 8.540 22.749 24.693 1.00 21.54 209 THR A O 1
ATOM 1532 N N . SER A 1 210 ? 7.135 24.471 24.998 1.00 19.37 210 SER A N 1
ATOM 1533 C CA . SER A 1 210 ? 6.673 24.487 23.602 1.00 19.33 210 SER A CA 1
ATOM 1534 C C . SER A 1 210 ? 7.477 25.449 22.708 1.00 20.92 210 SER A C 1
ATOM 1535 O O . SER A 1 210 ? 7.170 25.616 21.522 1.00 16.01 210 SER A O 1
ATOM 1538 N N . LEU A 1 211 ? 8.511 26.071 23.268 1.00 18.34 211 LEU A N 1
ATOM 1539 C CA . LEU A 1 211 ? 9.371 26.939 22.466 1.00 18.52 211 LEU A CA 1
ATOM 1540 C C . LEU A 1 211 ? 10.071 26.199 21.316 1.00 16.75 211 LEU A C 1
ATOM 1541 O O . LEU A 1 211 ? 10.185 26.747 20.225 1.00 17.35 211 LEU A O 1
ATOM 1546 N N . PRO A 1 212 ? 10.556 24.963 21.554 1.00 18.61 212 PRO A N 1
ATOM 1547 C CA . PRO A 1 212 ? 11.045 24.224 20.378 1.00 19.27 212 PRO A CA 1
ATOM 1548 C C . PRO A 1 212 ? 9.988 24.044 19.281 1.00 18.08 212 PRO A C 1
ATOM 1549 O O . PRO A 1 212 ? 10.314 24.301 18.130 1.00 18.62 212 PRO A O 1
ATOM 1553 N N . GLU A 1 213 ? 8.767 23.618 19.609 1.00 16.74 213 GLU A N 1
ATOM 1554 C CA . GLU A 1 213 ? 7.740 23.459 18.569 1.00 17.63 213 GLU A CA 1
ATOM 1555 C C . GLU A 1 213 ? 7.454 24.771 17.858 1.00 16.18 213 GLU A C 1
ATOM 1556 O O . GLU A 1 213 ? 7.307 24.809 16.635 1.00 15.62 213 GLU A O 1
ATOM 1562 N N . LEU A 1 214 ? 7.356 25.844 18.633 1.00 16.17 214 LEU A N 1
ATOM 1563 C CA . LEU A 1 214 ? 7.110 27.164 18.070 1.00 15.40 214 LEU A CA 1
ATOM 1564 C C . LEU A 1 214 ? 8.144 27.526 17.004 1.00 17.26 214 LEU A C 1
ATOM 1565 O O . LEU A 1 214 ? 7.794 27.859 15.869 1.00 14.98 214 LEU A O 1
ATOM 1570 N N . MET A 1 215 ? 9.420 27.458 17.368 1.00 17.88 215 MET A N 1
ATOM 1571 C CA . MET A 1 215 ? 10.467 27.957 16.473 1.00 21.43 215 MET A CA 1
ATOM 1572 C C . MET A 1 215 ? 10.711 27.004 15.306 1.00 17.20 215 MET A C 1
ATOM 1573 O O . MET A 1 215 ? 10.980 27.434 14.174 1.00 19.55 215 MET A O 1
ATOM 1578 N N . VAL A 1 216 ? 10.608 25.711 15.577 1.00 18.87 216 VAL A N 1
ATOM 1579 C CA . VAL A 1 216 ? 10.751 24.713 14.525 1.00 16.72 216 VAL 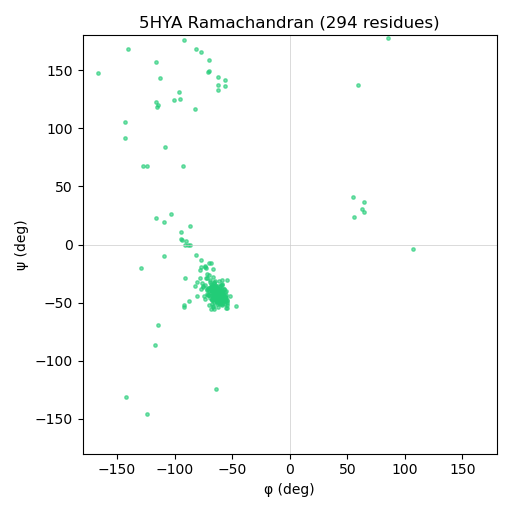A CA 1
ATOM 1580 C C . VAL A 1 216 ? 9.625 24.838 13.508 1.00 17.80 216 VAL A C 1
ATOM 1581 O O . VAL A 1 216 ? 9.867 24.819 12.295 1.00 18.72 216 VAL A O 1
ATOM 1585 N N . SER A 1 217 ? 8.392 24.987 13.988 1.00 18.45 217 SER A N 1
ATOM 1586 C CA . SER A 1 217 ? 7.265 25.139 13.067 1.00 16.74 217 SER A CA 1
ATOM 1587 C C . SER A 1 217 ? 7.328 26.425 12.257 1.00 16.06 217 SER A C 1
ATOM 1588 O O . SER A 1 217 ? 6.996 26.425 11.077 1.00 18.31 217 SER A O 1
ATOM 1591 N N . LEU A 1 218 ? 7.746 27.522 12.884 1.00 16.96 218 LEU A N 1
ATOM 1592 C CA . LEU A 1 218 ? 7.891 28.776 12.160 1.00 16.34 218 LEU A CA 1
ATOM 1593 C C . LEU A 1 218 ? 8.982 28.671 11.094 1.00 17.23 218 LEU A C 1
ATOM 1594 O O . LEU A 1 218 ? 8.814 29.170 9.984 1.00 19.65 218 LEU A O 1
ATOM 1599 N N . ALA A 1 219 ? 10.087 28.011 11.431 1.00 19.32 219 ALA A N 1
ATOM 1600 C CA . ALA A 1 219 ? 11.171 27.788 10.468 1.00 22.23 219 ALA A CA 1
ATOM 1601 C C . ALA A 1 219 ? 10.671 26.968 9.280 1.00 22.09 219 ALA A C 1
ATOM 1602 O O . ALA A 1 219 ? 10.987 27.264 8.120 1.00 20.75 219 ALA A O 1
ATOM 1604 N N . ALA A 1 220 ? 9.886 25.936 9.581 1.00 17.55 220 ALA A N 1
ATOM 1605 C CA . ALA A 1 220 ? 9.301 25.087 8.556 1.00 16.25 220 ALA A CA 1
ATOM 1606 C C . ALA A 1 220 ? 8.315 25.870 7.702 1.00 20.14 220 ALA A C 1
ATOM 1607 O O . ALA A 1 220 ? 8.322 25.756 6.473 1.00 19.22 220 ALA A O 1
ATOM 1609 N N . ALA A 1 221 ? 7.469 26.668 8.351 1.00 16.16 221 ALA A N 1
ATOM 1610 C CA . ALA A 1 221 ? 6.475 27.458 7.633 1.00 21.15 221 ALA A CA 1
ATOM 1611 C C . ALA A 1 221 ? 7.147 28.466 6.687 1.00 23.27 221 ALA A C 1
ATOM 1612 O O . ALA A 1 221 ? 6.710 28.641 5.548 1.00 20.85 221 ALA A O 1
ATOM 1614 N N . LYS A 1 222 ? 8.230 29.094 7.137 1.00 20.21 222 LYS A N 1
ATOM 1615 C CA . LYS A 1 222 ? 8.980 30.022 6.278 1.00 23.76 222 LYS A CA 1
ATOM 1616 C C . LYS A 1 222 ? 9.500 29.357 5.009 1.00 25.76 222 LYS A C 1
ATOM 1617 O O . LYS A 1 222 ? 9.642 30.004 3.969 1.00 20.92 222 LYS A O 1
ATOM 1623 N N . ARG A 1 223 ? 9.797 28.067 5.104 1.00 24.02 223 ARG A N 1
ATOM 1624 C CA . ARG A 1 223 ? 10.288 27.311 3.959 1.00 24.40 223 ARG A CA 1
ATOM 1625 C C . ARG A 1 223 ? 9.150 26.604 3.231 1.00 24.14 223 ARG A C 1
ATOM 1626 O O . ARG A 1 223 ? 9.384 25.745 2.363 1.00 22.57 223 ARG A O 1
ATOM 1634 N N . ASN A 1 224 ? 7.922 26.960 3.602 1.00 21.98 224 ASN A N 1
ATOM 1635 C CA . ASN A 1 224 ? 6.716 26.470 2.928 1.00 23.92 224 ASN A CA 1
ATOM 1636 C C . ASN A 1 224 ? 6.545 24.953 3.076 1.00 26.91 224 ASN A C 1
ATOM 1637 O O . ASN A 1 224 ? 5.928 24.299 2.242 1.00 25.68 224 ASN A O 1
ATOM 1642 N N . LEU A 1 225 ? 7.070 24.409 4.171 1.00 22.70 225 LEU A N 1
ATOM 1643 C CA . LEU A 1 225 ? 6.988 22.977 4.428 1.00 21.60 225 LEU A CA 1
ATOM 1644 C C . LEU A 1 225 ? 5.761 22.647 5.271 1.00 27.14 225 LEU A C 1
ATOM 1645 O O . LEU A 1 225 ? 5.886 22.212 6.413 1.00 23.02 225 LEU A O 1
ATOM 1650 N N . GLY A 1 226 ? 4.579 22.832 4.688 1.00 25.94 226 GLY A N 1
ATOM 1651 C CA . GLY A 1 226 ? 3.325 22.727 5.415 1.00 27.12 226 GLY A CA 1
ATOM 1652 C C . GLY A 1 226 ? 3.011 21.37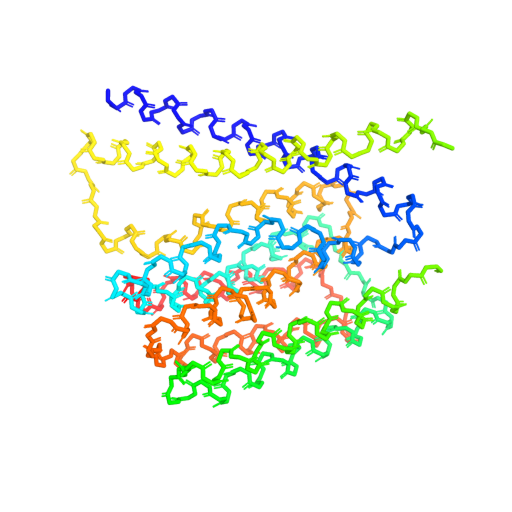1 6.012 1.00 25.01 226 GLY A C 1
ATOM 1653 O O . GLY A 1 226 ? 2.419 21.285 7.089 1.00 22.71 226 GLY A O 1
ATOM 1654 N N . GLY A 1 227 ? 3.387 20.306 5.309 1.00 21.85 227 GLY A N 1
ATOM 1655 C CA . GLY A 1 227 ? 3.200 18.962 5.820 1.00 28.47 227 GLY A CA 1
ATOM 1656 C C . GLY A 1 227 ? 4.056 18.717 7.052 1.00 20.10 227 GLY A C 1
ATOM 1657 O O . GLY A 1 227 ? 3.639 18.028 7.984 1.00 19.30 227 GLY A O 1
ATOM 1658 N N . MET A 1 228 ? 5.259 19.288 7.060 1.00 18.09 228 MET A N 1
ATOM 1659 C CA . MET A 1 228 ? 6.144 19.179 8.216 1.00 18.07 228 MET A CA 1
ATOM 1660 C C . MET A 1 228 ? 5.554 19.917 9.406 1.00 17.47 228 MET A C 1
ATOM 1661 O O . MET A 1 228 ? 5.607 19.428 10.527 1.00 16.55 228 MET A O 1
ATOM 1666 N N . VAL A 1 229 ? 4.992 21.097 9.156 1.00 17.27 229 VAL A N 1
ATOM 1667 C CA . VAL A 1 229 ? 4.342 21.855 10.218 1.00 19.20 229 VAL A CA 1
ATOM 1668 C C . VAL A 1 229 ? 3.209 21.060 10.846 1.00 19.07 229 VAL A C 1
ATOM 1669 O O . VAL A 1 229 ? 3.128 20.916 12.067 1.00 15.81 229 VAL A O 1
ATOM 1673 N N . LEU A 1 230 ? 2.325 20.552 9.999 1.00 18.30 230 LEU A N 1
ATOM 1674 C CA . LEU A 1 230 ? 1.185 19.787 10.482 1.00 21.29 230 LEU A CA 1
ATOM 1675 C C . LEU A 1 230 ? 1.614 18.512 11.228 1.00 19.41 230 LEU A C 1
ATOM 1676 O O . LEU A 1 230 ? 1.048 18.169 12.268 1.00 19.20 230 LEU A O 1
ATOM 1681 N N . GLY A 1 231 ? 2.614 17.810 10.702 1.00 15.34 231 GLY A N 1
ATOM 1682 C CA . GLY A 1 231 ? 3.129 16.624 11.367 1.00 19.48 231 GLY A CA 1
ATOM 1683 C C . GLY A 1 231 ? 3.681 16.944 12.748 1.00 17.03 231 GLY A C 1
ATOM 1684 O O . GLY A 1 231 ? 3.424 16.238 13.723 1.00 17.65 231 GLY A O 1
ATOM 1685 N N . ASN A 1 232 ? 4.441 18.028 12.833 1.00 14.98 232 ASN A N 1
ATOM 1686 C CA . ASN A 1 232 ? 5.007 18.432 14.110 1.00 14.83 232 ASN A CA 1
ATOM 1687 C C . ASN A 1 232 ? 3.924 18.779 15.134 1.00 17.64 232 ASN A C 1
ATOM 1688 O O . ASN A 1 232 ? 4.040 18.428 16.305 1.00 17.54 232 ASN A O 1
ATOM 1693 N N . VAL A 1 233 ? 2.864 19.450 14.696 1.00 15.57 233 VAL A N 1
ATOM 1694 C CA . VAL A 1 233 ? 1.804 19.822 15.634 1.00 16.40 233 VAL A CA 1
ATOM 1695 C C . VAL A 1 233 ? 1.034 18.585 16.073 1.00 15.16 233 VAL A C 1
ATOM 1696 O O . VAL A 1 233 ? 0.874 18.352 17.272 1.00 16.86 233 VAL A O 1
ATOM 1700 N N . ILE A 1 234 ? 0.568 17.792 15.109 1.00 15.36 234 ILE A N 1
ATOM 1701 C CA . ILE A 1 234 ? -0.217 16.594 15.428 1.00 14.53 234 ILE A CA 1
ATOM 1702 C C . ILE A 1 234 ? 0.594 15.612 16.273 1.00 16.49 234 ILE A C 1
ATOM 1703 O O . ILE A 1 234 ? 0.144 15.152 17.335 1.00 14.38 234 ILE A O 1
ATOM 1708 N N . GLY A 1 235 ? 1.797 15.305 15.803 1.00 12.79 235 GLY A N 1
ATOM 1709 C CA . GLY A 1 235 ? 2.689 14.409 16.515 1.00 13.71 235 GLY A CA 1
ATOM 1710 C C . GLY A 1 235 ? 3.081 14.903 17.901 1.00 16.97 235 GLY A C 1
ATOM 1711 O O . GLY A 1 235 ? 3.210 14.102 18.823 1.00 14.44 235 GLY A O 1
ATOM 1712 N N . SER A 1 236 ? 3.296 16.208 18.059 1.00 16.50 236 SER A N 1
ATOM 1713 C CA . SER A 1 236 ? 3.673 16.729 19.383 1.00 17.40 236 SER A CA 1
ATOM 1714 C C . SER A 1 236 ? 2.527 16.595 20.369 1.00 16.92 236 SER A C 1
ATOM 1715 O O . SER A 1 236 ? 2.741 16.264 21.527 1.00 14.30 236 SER A O 1
ATOM 1718 N N . ASN A 1 237 ? 1.307 16.862 19.921 1.00 14.22 237 ASN A N 1
ATOM 1719 C CA . ASN A 1 237 ? 0.168 16.687 20.819 1.00 15.30 237 ASN A CA 1
ATOM 1720 C C . ASN A 1 237 ? -0.004 15.234 21.247 1.00 16.01 237 ASN A C 1
ATOM 1721 O O . ASN A 1 237 ? -0.273 14.949 22.416 1.00 15.35 237 ASN A O 1
ATOM 1726 N N . ILE A 1 238 ? 0.184 14.307 20.315 1.00 15.13 238 ILE A N 1
ATOM 1727 C CA . ILE A 1 238 ? 0.105 12.896 20.676 1.00 16.04 238 ILE A CA 1
ATOM 1728 C C . ILE A 1 238 ? 1.260 12.541 21.612 1.00 15.41 238 ILE A C 1
ATOM 1729 O O . ILE A 1 238 ? 1.068 11.826 22.593 1.00 15.31 238 ILE A O 1
ATOM 1734 N N . ALA A 1 239 ? 2.446 13.088 21.360 1.00 14.83 239 ALA A N 1
ATOM 1735 C CA . ALA A 1 239 ? 3.573 12.805 22.253 1.00 15.21 239 ALA A CA 1
ATOM 1736 C C . ALA A 1 239 ? 3.336 13.395 23.638 1.00 16.58 239 ALA A C 1
ATOM 1737 O O . ALA A 1 239 ? 3.776 12.852 24.655 1.00 16.03 239 ALA A O 1
ATOM 1739 N N . ASP A 1 240 ? 2.654 14.530 23.669 1.00 16.13 240 ASP A N 1
ATOM 1740 C CA . ASP A 1 240 ? 2.381 15.209 24.932 1.00 15.58 240 ASP A CA 1
ATOM 1741 C C . ASP A 1 240 ? 1.319 14.459 25.739 1.00 17.67 240 ASP A C 1
ATOM 1742 O O . ASP A 1 240 ? 1.310 14.519 26.969 1.00 19.70 240 ASP A O 1
ATOM 1747 N N . ILE A 1 241 ? 0.418 13.756 25.057 1.00 16.15 241 ILE A N 1
ATOM 1748 C CA . ILE A 1 241 ? -0.622 12.988 25.758 1.00 17.24 241 ILE A CA 1
ATOM 1749 C C . ILE A 1 241 ? -0.195 11.538 26.035 1.00 19.94 241 ILE A C 1
ATOM 1750 O O . ILE A 1 241 ? -0.259 11.070 27.177 1.00 19.98 241 ILE A O 1
ATOM 1755 N N . GLY A 1 242 ? 0.256 10.834 25.006 1.00 17.47 242 GLY A N 1
ATOM 1756 C CA . GLY A 1 242 ? 0.654 9.440 25.162 1.00 18.14 242 GLY A CA 1
ATOM 1757 C C . GLY A 1 242 ? 2.051 9.283 25.727 1.00 18.64 242 GLY A C 1
ATOM 1758 O O . GLY A 1 242 ? 2.479 8.183 26.094 1.00 21.68 242 GLY A O 1
ATOM 1759 N N . GLY A 1 243 ? 2.768 10.397 25.812 1.00 19.23 243 GLY A N 1
ATOM 1760 C CA . GLY A 1 243 ? 4.101 10.397 26.372 1.00 17.79 243 GLY A CA 1
ATOM 1761 C C . GLY A 1 243 ? 4.175 11.203 27.651 1.00 21.43 243 GLY A C 1
ATOM 1762 O O . GLY A 1 243 ? 4.337 10.625 28.719 1.00 20.38 243 GLY A O 1
ATOM 1763 N N . ALA A 1 244 ? 4.048 12.531 27.560 1.00 16.18 244 ALA A N 1
ATOM 1764 C CA . ALA A 1 244 ? 4.233 13.379 28.748 1.00 15.85 244 ALA A CA 1
ATOM 1765 C C . ALA A 1 244 ? 3.167 13.148 29.818 1.00 19.69 244 ALA A C 1
ATOM 1766 O O . ALA A 1 244 ? 3.484 12.875 30.982 1.00 18.62 244 ALA A O 1
ATOM 1768 N N . LEU A 1 245 ? 1.904 13.288 29.435 1.00 16.00 245 LEU A N 1
ATOM 1769 C CA . LEU A 1 245 ? 0.806 13.040 30.364 1.00 19.20 245 LEU A CA 1
ATOM 1770 C C . LEU A 1 245 ? 0.865 11.600 30.896 1.00 19.15 245 LEU A C 1
ATOM 1771 O O . LEU A 1 245 ? 0.756 11.353 32.106 1.00 17.42 245 LEU A O 1
ATOM 1776 N N . ALA A 1 246 ? 1.035 10.650 29.982 1.00 20.17 246 ALA A N 1
ATOM 1777 C CA . ALA A 1 246 ? 1.084 9.237 30.354 1.00 19.58 246 ALA A CA 1
ATOM 1778 C C . ALA A 1 246 ? 2.141 8.959 31.419 1.00 21.87 246 ALA A C 1
ATOM 1779 O O . ALA A 1 246 ? 1.845 8.333 32.443 1.00 23.21 246 ALA A O 1
ATOM 1781 N N . VAL A 1 247 ? 3.368 9.425 31.193 1.00 18.42 247 VAL A N 1
ATOM 1782 C CA . VAL A 1 247 ? 4.439 9.162 32.154 1.00 19.80 247 VAL A CA 1
ATOM 1783 C C . VAL A 1 247 ? 4.150 9.835 33.491 1.00 20.52 247 VAL A C 1
ATOM 1784 O O . VAL A 1 247 ? 4.389 9.249 34.552 1.00 20.90 247 VAL A O 1
ATOM 1788 N N . GLY A 1 248 ? 3.613 11.054 33.447 1.00 19.33 248 GLY A N 1
ATOM 1789 C CA . GLY A 1 248 ? 3.183 11.720 34.666 1.00 16.96 248 GLY A CA 1
ATOM 1790 C C . GLY A 1 248 ? 2.253 10.851 35.502 1.00 21.99 248 GLY A C 1
ATOM 1791 O O . GLY A 1 248 ? 2.398 10.757 36.727 1.00 20.29 248 GLY A O 1
ATOM 1792 N N . SER A 1 249 ? 1.297 10.209 34.837 1.00 17.96 249 SER A N 1
ATOM 1793 C CA . SER A 1 249 ? 0.272 9.427 35.526 1.00 19.80 249 SER A CA 1
ATOM 1794 C C . SER A 1 249 ? 0.844 8.150 36.139 1.00 20.23 249 SER A C 1
ATOM 1795 O O . SER A 1 249 ? 0.212 7.530 36.996 1.00 21.04 249 SER A O 1
ATOM 1798 N N . LEU A 1 250 ? 2.038 7.761 35.706 1.00 19.88 250 LEU A N 1
ATOM 1799 C CA . LEU A 1 250 ? 2.700 6.592 36.278 1.00 23.98 250 LEU A CA 1
ATOM 1800 C C . LEU A 1 250 ? 3.216 6.851 37.690 1.00 25.55 250 LEU A C 1
ATOM 1801 O O . LEU A 1 250 ? 3.367 5.916 38.465 1.00 25.15 250 LEU A O 1
ATOM 1806 N N . PHE A 1 251 ? 3.495 8.111 38.017 1.00 24.36 251 PHE A N 1
ATOM 1807 C CA . PHE A 1 251 ? 4.050 8.460 39.328 1.00 24.54 251 PHE A CA 1
ATOM 1808 C C . PHE A 1 251 ? 2.959 8.775 40.333 1.00 28.50 251 PHE A C 1
ATOM 1809 O O . PHE A 1 251 ? 3.120 8.569 41.535 1.00 30.95 251 PHE A O 1
ATOM 1817 N N . MET A 1 252 ? 1.835 9.266 39.831 1.00 24.55 252 MET A N 1
ATOM 1818 C CA . MET A 1 252 ? 0.794 9.802 40.681 1.00 25.98 252 MET A CA 1
ATOM 1819 C C . MET A 1 252 ? -0.477 9.981 39.877 1.00 24.81 252 MET A C 1
ATOM 1820 O O . MET A 1 252 ? -0.413 10.283 38.691 1.00 25.87 252 MET A O 1
ATOM 1825 N N . HIS A 1 253 ? -1.632 9.815 40.507 1.00 21.59 253 HIS A N 1
ATOM 1826 C CA . HIS A 1 253 ? -2.879 10.081 39.804 1.00 27.13 253 HIS A CA 1
ATOM 1827 C C . HIS A 1 253 ? -2.926 11.562 39.390 1.00 22.47 253 HIS A C 1
ATOM 1828 O O . HIS A 1 253 ? -2.610 12.436 40.189 1.00 20.24 253 HIS A O 1
ATOM 1835 N N . LEU A 1 254 ? -3.293 11.840 38.144 1.00 16.81 254 LEU A N 1
ATOM 1836 C CA . LEU A 1 254 ? -3.364 13.222 37.676 1.00 15.75 254 LEU A CA 1
ATOM 1837 C C . LEU A 1 254 ? -4.794 13.705 37.804 1.00 19.14 254 LEU A C 1
ATOM 1838 O O . LEU A 1 254 ? -5.720 13.017 37.395 1.00 21.53 254 LEU A O 1
ATOM 1843 N N . PRO A 1 255 ? -4.987 14.885 38.403 1.00 22.11 255 PRO A N 1
ATOM 1844 C CA . PRO A 1 255 ? -6.355 15.381 38.572 1.00 24.15 255 PRO A CA 1
ATOM 1845 C C . PRO A 1 255 ? -6.974 15.782 37.240 1.00 26.74 255 PRO A C 1
ATOM 1846 O O . PRO A 1 255 ? -6.252 16.177 36.327 1.00 25.56 255 PRO A O 1
ATOM 1850 N N . ALA A 1 256 ? -8.288 15.648 37.120 1.00 23.41 256 ALA A N 1
ATOM 1851 C CA . ALA A 1 256 ? -8.966 15.977 35.874 1.00 26.01 256 ALA A CA 1
ATOM 1852 C C . ALA A 1 256 ? -8.807 17.448 35.515 1.00 26.52 256 ALA A C 1
ATOM 1853 O O . ALA A 1 256 ? -8.775 18.321 36.383 1.00 25.71 256 ALA A O 1
ATOM 1855 N N . GLU A 1 257 ? -8.689 17.701 34.217 1.00 23.67 257 GLU A N 1
ATOM 1856 C CA . GLU A 1 257 ? -8.685 19.046 33.667 1.00 25.89 257 GLU A CA 1
ATOM 1857 C C . GLU A 1 257 ? -9.741 19.089 32.568 1.00 23.24 257 GLU A C 1
ATOM 1858 O O . GLU A 1 257 ? -9.422 19.203 31.385 1.00 22.01 257 GLU A O 1
ATOM 1864 N N . ASN A 1 258 ? -11.003 18.976 32.961 1.00 21.47 258 ASN A N 1
ATOM 1865 C CA . ASN A 1 258 ? -12.063 18.777 31.982 1.00 23.09 258 ASN A CA 1
ATOM 1866 C C . ASN A 1 258 ? -12.307 19.983 31.090 1.00 21.74 258 ASN A C 1
ATOM 1867 O O . ASN A 1 258 ? -12.646 19.817 29.923 1.00 21.16 258 ASN A O 1
ATOM 1872 N N . VAL A 1 259 ? -12.141 21.188 31.629 1.00 22.18 259 VAL A N 1
ATOM 1873 C CA . VAL A 1 259 ? -12.323 22.396 30.822 1.00 22.60 259 VAL A CA 1
ATOM 1874 C C . VAL A 1 259 ? -11.232 22.499 29.759 1.00 22.45 259 VAL A C 1
ATOM 1875 O O . VAL A 1 259 ? -11.517 22.742 28.584 1.00 19.27 259 VAL A O 1
ATOM 1879 N N . GLN A 1 260 ? -9.982 22.303 30.162 1.00 19.69 260 GLN A N 1
ATOM 1880 C CA . GLN A 1 260 ? -8.892 22.327 29.194 1.00 23.86 260 GLN A CA 1
ATOM 1881 C C . GLN A 1 260 ? -8.989 21.214 28.162 1.00 22.31 260 GLN A C 1
ATOM 1882 O O . GLN A 1 260 ? -8.683 21.435 26.994 1.00 19.80 260 GLN A O 1
ATOM 1888 N N . MET A 1 261 ? -9.401 20.018 28.579 1.00 22.60 261 MET A N 1
ATOM 1889 C CA . MET A 1 261 ? -9.563 18.935 27.615 1.00 19.38 261 MET A CA 1
ATOM 1890 C C . MET A 1 261 ? -10.673 19.273 26.620 1.00 22.28 261 MET A C 1
ATOM 1891 O O . MET A 1 261 ? -10.551 18.974 25.434 1.00 21.55 261 MET A O 1
ATOM 1896 N N . ALA A 1 262 ? -11.753 19.891 27.096 1.00 21.08 262 ALA A N 1
ATOM 1897 C CA . ALA A 1 262 ? -12.835 20.298 26.194 1.00 23.10 262 ALA A CA 1
ATOM 1898 C C . ALA A 1 262 ? -12.343 21.333 25.179 1.00 19.64 262 ALA A C 1
ATOM 1899 O O . ALA A 1 262 ? -12.704 21.274 23.999 1.00 22.68 262 ALA A O 1
ATOM 1901 N N . VAL A 1 263 ? -11.512 22.271 25.631 1.00 19.22 263 VAL A N 1
ATOM 1902 C CA . VAL A 1 263 ? -10.915 23.256 24.730 1.00 19.63 263 VAL A CA 1
ATOM 1903 C C . VAL A 1 263 ? -10.031 22.559 23.693 1.00 20.82 263 VAL A C 1
ATOM 1904 O O . VAL A 1 263 ? -10.056 22.895 22.505 1.00 20.28 263 VAL A O 1
ATOM 1908 N N . LEU A 1 264 ? -9.242 21.591 24.149 1.00 18.48 264 LEU A N 1
ATOM 1909 C CA . LEU A 1 264 ? -8.399 20.812 23.238 1.00 19.31 264 LEU A CA 1
ATOM 1910 C C . LEU A 1 264 ? -9.225 20.037 22.224 1.00 18.53 264 LEU A C 1
ATOM 1911 O O . LEU A 1 264 ? -8.900 20.005 21.031 1.00 17.04 264 LEU A O 1
ATOM 1916 N N . VAL A 1 265 ? -10.285 19.392 22.699 1.00 17.50 265 VAL A N 1
ATOM 1917 C CA . VAL A 1 265 ? -11.140 18.623 21.807 1.00 18.97 265 VAL A CA 1
ATOM 1918 C C . VAL A 1 265 ? -11.768 19.549 20.761 1.00 17.98 265 VAL A C 1
ATOM 1919 O O . VAL A 1 265 ? -11.848 19.207 19.577 1.00 21.57 265 VAL A O 1
ATOM 1923 N N . ILE A 1 266 ? -12.191 20.734 21.187 1.00 20.30 266 ILE A N 1
ATOM 1924 C CA . ILE A 1 266 ? -12.773 21.688 20.243 1.00 20.41 266 ILE A CA 1
ATOM 1925 C C . ILE A 1 266 ? -11.738 22.152 19.200 1.00 20.97 266 ILE A C 1
ATOM 1926 O O . ILE A 1 266 ? -12.025 22.184 18.003 1.00 18.72 266 ILE A O 1
ATOM 1931 N N . MET A 1 267 ? -10.531 22.486 19.644 1.00 17.45 267 MET A N 1
ATOM 1932 C CA . MET A 1 267 ? -9.500 22.921 18.699 1.00 18.61 267 MET A CA 1
ATOM 1933 C C . MET A 1 267 ? -9.105 21.782 17.749 1.00 18.45 267 MET A C 1
ATOM 1934 O O . MET A 1 267 ? -8.840 22.006 16.563 1.00 16.80 267 MET A O 1
ATOM 1939 N N . SER A 1 268 ? -9.057 20.564 18.282 1.00 16.54 268 SER A N 1
ATOM 1940 C CA . SER A 1 268 ? -8.683 19.395 17.489 1.00 20.42 268 SER A CA 1
ATOM 1941 C C . SER A 1 268 ? -9.760 19.079 16.452 1.00 19.48 268 SER A C 1
ATOM 1942 O O . SER A 1 268 ? -9.460 18.676 15.324 1.00 17.26 268 SER A O 1
ATOM 1945 N N . LEU A 1 269 ? -11.016 19.272 16.842 1.00 19.19 269 LEU A N 1
ATOM 1946 C CA . LEU A 1 269 ? -12.144 19.057 15.940 1.00 20.05 269 LEU A CA 1
ATOM 1947 C C . LEU A 1 269 ? -12.123 20.065 14.795 1.00 18.46 269 LEU A C 1
ATOM 1948 O O . LEU A 1 269 ? -12.331 19.710 13.629 1.00 19.97 269 LEU A O 1
ATOM 1953 N N . LEU A 1 270 ? -11.874 21.327 15.130 1.00 18.25 270 LEU A N 1
ATOM 1954 C CA . LEU A 1 270 ? -11.728 22.356 14.111 1.00 17.63 270 LEU A CA 1
ATOM 1955 C C . LEU A 1 270 ? -10.579 22.027 13.168 1.00 17.79 270 LEU A C 1
ATOM 1956 O O . LEU A 1 270 ? -10.708 22.179 11.959 1.00 18.25 270 LEU A O 1
ATOM 1961 N N . LEU A 1 271 ? -9.452 21.583 13.723 1.00 17.82 271 LEU A N 1
ATOM 1962 C CA . LEU A 1 271 ? -8.304 21.221 12.897 1.00 17.81 271 LEU A CA 1
ATOM 1963 C C . LEU A 1 271 ? -8.660 20.117 11.903 1.00 20.40 271 LEU A C 1
ATOM 1964 O O . LEU A 1 271 ? -8.307 20.196 10.722 1.00 18.89 271 LEU A O 1
ATOM 1969 N N . TYR A 1 272 ? -9.376 19.094 12.363 1.00 17.42 272 TYR A N 1
ATOM 1970 C CA . TYR A 1 272 ? -9.776 18.028 11.453 1.00 16.90 272 TYR A CA 1
ATOM 1971 C C . TYR A 1 272 ? -10.759 18.529 10.382 1.00 19.35 272 TYR A C 1
ATOM 1972 O O . TYR A 1 272 ? -10.602 18.223 9.195 1.00 19.28 272 TYR A O 1
ATOM 1981 N N . LEU A 1 273 ? -11.753 19.314 10.787 1.00 19.42 273 LEU A N 1
ATOM 1982 C CA . LEU A 1 273 ? -12.755 19.805 9.831 1.00 21.52 273 LEU A CA 1
ATOM 1983 C C . LEU A 1 273 ? -12.152 20.703 8.745 1.00 18.88 273 LEU A C 1
ATOM 1984 O O . LEU A 1 273 ? -12.489 20.572 7.563 1.00 20.26 273 LEU A O 1
ATOM 1989 N N . PHE A 1 274 ? -11.259 21.607 9.140 1.00 17.43 274 PHE A N 1
ATOM 1990 C CA . PHE A 1 274 ? -10.506 22.403 8.167 1.00 19.91 274 PHE A CA 1
ATOM 1991 C C . PHE A 1 274 ? -9.677 21.524 7.234 1.00 20.81 274 PHE A C 1
ATOM 1992 O O . PHE A 1 274 ? -9.677 21.717 6.014 1.00 19.41 274 PHE A O 1
ATOM 2000 N N . ALA A 1 275 ? -8.965 20.561 7.807 1.00 18.62 275 ALA A N 1
ATOM 2001 C CA . ALA A 1 275 ? -8.135 19.661 7.015 1.00 19.14 275 ALA A CA 1
ATOM 2002 C C . ALA A 1 275 ? -8.964 18.903 5.987 1.00 20.77 275 ALA A C 1
ATOM 2003 O O . ALA A 1 275 ? -8.549 18.730 4.840 1.00 23.49 275 ALA A O 1
ATOM 2005 N N . LYS A 1 276 ? -10.137 18.450 6.413 1.00 22.33 276 LYS A N 1
ATOM 2006 C CA . LYS A 1 276 ? -10.963 17.569 5.590 1.00 22.39 276 LYS A CA 1
ATOM 2007 C C . LYS A 1 276 ? -11.765 18.335 4.545 1.00 25.58 276 LYS A C 1
ATOM 2008 O O . LYS A 1 276 ? -11.837 17.925 3.383 1.00 28.46 276 LYS A O 1
ATOM 2014 N N . TYR A 1 277 ? -12.370 19.445 4.956 1.00 22.69 277 TYR A N 1
ATOM 2015 C CA . TYR A 1 277 ? -13.340 20.129 4.102 1.00 25.94 277 TYR A CA 1
ATOM 2016 C C . TYR A 1 277 ? -12.852 21.448 3.535 1.00 27.44 277 TYR A C 1
ATOM 2017 O O . TYR A 1 277 ? -13.482 22.017 2.652 1.00 24.29 277 TYR A O 1
ATOM 2026 N N . SER A 1 278 ? -11.720 21.935 4.016 1.00 21.91 278 SER A N 1
ATOM 2027 C CA . SER A 1 278 ? -11.271 23.248 3.589 1.00 21.47 278 SER A CA 1
ATOM 2028 C C . SER A 1 278 ? -9.762 23.236 3.440 1.00 22.79 278 SER A C 1
ATOM 2029 O O . SER A 1 278 ? -9.194 22.338 2.818 1.00 22.83 278 SER A O 1
ATOM 2032 N N . LYS A 1 279 ? -9.119 24.236 4.021 1.00 23.22 279 LYS A N 1
ATOM 2033 C CA . LYS A 1 279 ? -7.665 24.295 4.080 1.00 22.21 279 LYS A CA 1
ATOM 2034 C C . LYS A 1 279 ? -7.270 24.832 5.442 1.00 22.80 279 LYS A C 1
ATOM 2035 O O . LYS A 1 279 ? -8.110 25.351 6.171 1.00 19.35 279 LYS A O 1
ATOM 2041 N N . ILE A 1 280 ? -5.987 24.735 5.773 1.00 20.25 280 ILE A N 1
ATOM 2042 C CA . ILE A 1 280 ? -5.486 25.344 6.994 1.00 19.49 280 ILE A CA 1
ATOM 2043 C C . ILE A 1 280 ? -4.656 26.543 6.561 1.00 24.00 280 ILE A C 1
ATOM 2044 O O . ILE A 1 280 ? -3.443 26.458 6.390 1.00 20.69 280 ILE A O 1
ATOM 2049 N N . GLY A 1 281 ? -5.341 27.655 6.336 1.00 23.05 281 GLY A N 1
ATOM 2050 C CA . GLY A 1 281 ? -4.713 28.826 5.770 1.00 23.33 281 GLY A CA 1
ATOM 2051 C C . GLY A 1 281 ? -4.897 30.036 6.650 1.00 22.44 281 GLY A C 1
ATOM 2052 O O . GLY A 1 281 ? -4.924 29.933 7.880 1.00 19.83 281 GLY A O 1
ATOM 2053 N N . ARG A 1 282 ? -5.028 31.193 6.015 1.00 20.21 282 ARG A N 1
ATOM 2054 C CA . ARG A 1 282 ? -4.954 32.454 6.745 1.00 21.74 282 ARG A CA 1
ATOM 2055 C C . ARG A 1 282 ? -6.078 32.608 7.760 1.00 21.06 282 ARG A C 1
ATOM 2056 O O . ARG A 1 282 ? -5.837 32.917 8.935 1.00 19.92 282 ARG A O 1
ATOM 2064 N N . TRP A 1 283 ? -7.309 32.380 7.326 1.00 21.60 283 TRP A N 1
ATOM 2065 C CA . TRP A 1 283 ? -8.442 32.632 8.212 1.00 21.18 283 TRP A CA 1
ATOM 2066 C C . TRP A 1 283 ? -8.629 31.535 9.241 1.00 19.50 283 TRP A C 1
ATOM 2067 O O . TRP A 1 283 ? -9.117 31.786 10.343 1.00 18.77 283 TRP A O 1
ATOM 2078 N N . GLN A 1 284 ? -8.221 30.323 8.897 1.00 20.40 284 GLN A N 1
ATOM 2079 C CA . GLN A 1 284 ? -8.188 29.259 9.884 1.00 22.16 284 GLN A CA 1
ATOM 2080 C C . GLN A 1 284 ? -7.147 29.568 10.973 1.00 20.29 284 GLN A C 1
ATOM 2081 O O . GLN A 1 284 ? -7.413 29.385 12.157 1.00 20.38 284 GLN A O 1
ATOM 2087 N N . GLY A 1 285 ? -5.972 30.043 10.569 1.00 17.75 285 GLY A N 1
ATOM 2088 C CA . GLY A 1 285 ? -4.939 30.418 11.527 1.00 18.70 285 GLY A CA 1
ATOM 2089 C C . GLY A 1 285 ? -5.381 31.581 12.400 1.00 22.47 285 GLY A C 1
ATOM 2090 O O . GLY A 1 285 ? -5.136 31.592 13.608 1.00 18.97 285 GLY A O 1
ATOM 2091 N N . ILE A 1 286 ? -6.040 32.564 11.791 1.00 20.05 286 ILE A N 1
ATOM 2092 C CA . ILE A 1 286 ? -6.562 33.702 12.551 1.00 20.85 286 ILE A CA 1
ATOM 2093 C C . ILE A 1 286 ? -7.545 33.219 13.630 1.00 20.77 286 ILE A C 1
ATOM 2094 O O . ILE A 1 286 ? -7.502 33.678 14.782 1.00 20.55 286 ILE A O 1
ATOM 2099 N N . LEU A 1 287 ? -8.401 32.262 13.273 1.00 18.93 287 LEU A N 1
ATOM 2100 C CA . LEU A 1 287 ? -9.325 31.666 14.244 1.00 22.44 287 LEU A CA 1
ATOM 2101 C C . LEU A 1 287 ? -8.593 30.933 15.375 1.00 19.25 287 LEU A C 1
ATOM 2102 O O . LEU A 1 287 ? -8.907 31.126 16.555 1.00 19.47 287 LEU A O 1
ATOM 2107 N N . PHE A 1 288 ? -7.623 30.096 15.018 1.00 19.43 288 PHE A N 1
ATOM 2108 C CA . PHE A 1 288 ? -6.833 29.374 16.019 1.00 17.99 288 PHE A CA 1
ATOM 2109 C C . PHE A 1 288 ? -6.180 30.347 17.001 1.00 18.58 288 PHE A C 1
ATOM 2110 O O . PHE A 1 288 ? -6.208 30.125 18.213 1.00 19.17 288 PHE A O 1
ATOM 2118 N N . LEU A 1 289 ? -5.610 31.434 16.481 1.00 18.78 289 LEU A N 1
ATOM 2119 C CA . LEU A 1 289 ? -4.956 32.419 17.347 1.00 21.00 289 LEU A CA 1
ATOM 2120 C C . LEU A 1 289 ? -5.968 33.149 18.222 1.00 24.03 289 LEU A C 1
ATOM 2121 O O . LEU A 1 289 ? -5.705 33.424 19.397 1.00 21.21 289 LEU A O 1
ATOM 2126 N N . ALA A 1 290 ? -7.123 33.466 17.646 1.00 19.31 290 ALA A N 1
ATOM 2127 C CA . ALA A 1 290 ? -8.186 34.101 18.408 1.00 22.08 290 ALA A CA 1
ATOM 2128 C C . ALA A 1 290 ? -8.642 33.201 19.560 1.00 19.88 290 ALA A C 1
ATOM 2129 O O . ALA A 1 290 ? -8.803 33.671 20.681 1.00 20.30 290 ALA A O 1
ATOM 2131 N N . LEU A 1 291 ? -8.850 31.911 19.287 1.00 17.61 291 LEU A N 1
ATOM 2132 C CA . LEU A 1 291 ? -9.233 30.980 20.347 1.00 18.04 291 LEU A CA 1
ATOM 2133 C C . LEU A 1 291 ? -8.123 30.850 21.385 1.00 20.98 291 LEU A C 1
ATOM 2134 O O . LEU A 1 291 ? -8.397 30.759 22.583 1.00 18.15 291 LEU A O 1
ATOM 2139 N N . TYR A 1 292 ? -6.876 30.853 20.923 1.00 19.39 292 TYR A N 1
ATOM 2140 C CA . TYR A 1 292 ? -5.733 30.809 21.836 1.00 18.54 292 TYR A CA 1
ATOM 2141 C C . TYR A 1 292 ? -5.700 32.010 22.775 1.00 18.93 292 TYR A C 1
ATOM 2142 O O . TYR A 1 292 ? -5.501 31.863 23.981 1.00 19.35 292 TYR A O 1
ATOM 2151 N N . ILE A 1 293 ? -5.868 33.199 22.208 1.00 17.54 293 ILE A N 1
ATOM 2152 C CA . ILE A 1 293 ? -5.879 34.427 22.998 1.00 19.53 293 ILE A CA 1
ATOM 2153 C C . ILE A 1 293 ? -7.035 34.428 24.000 1.00 17.61 293 ILE A C 1
ATOM 2154 O O . ILE A 1 293 ? -6.868 34.826 25.151 1.00 21.26 293 ILE A O 1
ATOM 2159 N N . ILE A 1 294 ? -8.199 33.953 23.575 1.00 19.50 294 ILE A N 1
ATOM 2160 C CA . ILE A 1 294 ? -9.328 33.816 24.495 1.00 22.99 294 ILE A CA 1
ATOM 2161 C C . ILE A 1 294 ? -9.009 32.814 25.607 1.00 23.77 294 ILE A C 1
ATOM 2162 O O . ILE A 1 294 ? -9.357 33.028 26.775 1.00 20.50 294 ILE A O 1
ATOM 2167 N N . ALA A 1 295 ? -8.319 31.732 25.254 1.00 20.89 295 ALA A N 1
ATOM 2168 C CA . ALA A 1 295 ? -7.947 30.736 26.255 1.00 19.64 295 ALA A CA 1
ATOM 2169 C C . ALA A 1 295 ? -7.012 31.323 27.302 1.00 23.16 295 ALA A C 1
ATOM 2170 O O . ALA A 1 295 ? -7.216 31.142 28.506 1.00 23.81 295 ALA A O 1
ATOM 2172 N N . ILE A 1 296 ? -5.976 32.028 26.863 1.00 20.66 296 ILE A N 1
ATOM 2173 C CA . ILE A 1 296 ? -5.018 32.540 27.835 1.00 25.29 296 ILE A CA 1
ATOM 2174 C C . ILE A 1 296 ? -5.610 33.709 28.614 1.00 22.49 296 ILE A C 1
ATOM 2175 O O . ILE A 1 296 ? -5.150 34.019 29.711 1.00 24.74 296 ILE A O 1
ATOM 2180 N N . ALA A 1 297 ? -6.653 34.326 28.066 1.00 21.69 297 ALA A N 1
ATOM 2181 C CA . ALA A 1 297 ? -7.361 35.389 28.775 1.00 23.16 297 ALA A CA 1
ATOM 2182 C C . ALA A 1 297 ? -8.305 34.851 29.851 1.00 27.99 297 ALA A C 1
ATOM 2183 O O . ALA A 1 297 ? -8.657 35.575 30.781 1.00 23.26 297 ALA A O 1
ATOM 2185 N N . SER A 1 298 ? -8.717 33.589 29.744 1.00 22.66 298 SER A N 1
ATOM 2186 C CA . SER A 1 298 ? -9.823 33.133 30.587 1.00 24.42 298 SER A CA 1
ATOM 2187 C C . SER A 1 298 ? -9.602 31.850 31.387 1.00 29.50 298 SER A C 1
ATOM 2188 O O . SER A 1 298 ? -10.310 31.609 32.369 1.00 27.28 298 SER A O 1
ATOM 2191 N N . LEU A 1 299 ? -8.643 31.021 30.986 1.00 23.64 299 LEU A N 1
ATOM 2192 C CA . LEU A 1 299 ? -8.356 29.805 31.749 1.00 24.59 299 LEU A CA 1
ATOM 2193 C C . LEU A 1 299 ? -7.696 30.154 33.080 1.00 29.71 299 LEU A C 1
ATOM 2194 O O . LEU A 1 299 ? -6.978 31.149 33.178 1.00 25.98 299 LEU A O 1
ATOM 2199 N N . ARG A 1 300 ? -7.950 29.344 34.105 1.00 28.71 300 ARG A N 1
ATOM 2200 C CA . ARG A 1 300 ? -7.353 29.561 35.421 1.00 30.46 300 ARG A CA 1
ATOM 2201 C C . ARG A 1 300 ? -5.829 29.603 35.328 1.00 27.54 300 ARG A C 1
ATOM 2202 O O . ARG A 1 300 ? -5.217 28.799 34.623 1.00 26.23 300 ARG A O 1
ATOM 2210 N N . MET A 1 301 ? -5.219 30.555 36.026 1.00 23.44 301 MET A N 1
ATOM 2211 C CA . MET A 1 301 ? -3.773 30.702 35.986 1.00 30.27 301 MET A CA 1
ATOM 2212 C C . MET A 1 301 ? -3.131 29.712 36.938 1.00 31.04 301 MET A C 1
ATOM 2213 O O . MET A 1 301 ? -3.814 29.100 37.758 1.00 30.45 301 MET A O 1
ATOM 2218 N N . GLY A 1 302 ? -1.814 29.571 36.833 1.00 31.49 302 GLY A N 1
ATOM 2219 C CA . GLY A 1 302 ? -1.062 28.744 37.761 1.00 27.93 302 GLY A CA 1
ATOM 2220 C C . GLY A 1 302 ? -0.564 27.435 37.178 1.00 30.28 302 GLY A C 1
ATOM 2221 O O . GLY A 1 302 ? 0.132 26.673 37.858 1.00 31.43 302 GLY A O 1
ATOM 2222 N N . GLY A 1 303 ? -0.935 27.171 35.926 1.00 28.66 303 GLY A N 1
ATOM 2223 C CA . GLY A 1 303 ? -0.485 25.994 35.202 1.00 33.01 303 GLY A CA 1
ATOM 2224 C C . GLY A 1 303 ? -0.793 24.690 35.914 1.00 34.80 303 GLY A C 1
ATOM 2225 O O . GLY A 1 303 ? -0.135 23.681 35.683 1.00 29.10 303 GLY A O 1
ATOM 2226 N N . GLY A 1 304 ? -1.798 24.714 36.781 1.00 31.80 304 GLY A N 1
ATOM 2227 C CA . GLY A 1 304 ? -2.080 23.586 37.653 1.00 36.91 304 GLY A CA 1
ATOM 2228 C C . GLY A 1 304 ? -1.487 23.760 39.038 1.00 35.91 304 GLY A C 1
ATOM 2229 O O . GLY A 1 304 ? -1.629 22.884 39.895 1.00 41.82 304 GLY A O 1
#

InterPro domains:
  IPR004481 Sodium/potassium/calcium exchanger [PTHR10846] (6-149)
  IPR004481 Sodium/potassium/calcium exchanger [TIGR00367] (3-294)
  IPR004837 Sodium/calcium exchanger membrane region [PF01699] (5-141)
  IPR004837 Sodium/calcium exchanger membrane region [PF01699] (164-297)
  IPR044880 NCX, central ion-binding domain superfamily [G3DSA:1.20.1420.30] (36-302)

CATH classification: 6.10.280.80 (+1 more: 1.20.1420.30)

Foldseek 3Di:
DLVLLVVLQVLLVVLQQVLLLLQLQLLCLVCVVQVFALLLSLLAVVLLLLCPLLQVQLLVCLLVVNLLLLVLLLLVLLLCLLQPQLLVLQALAWFAADDVVLVLLVVLLVLLVVLLVVCQQFAALVNLVVLLVVLVVSSVVSCVVGGDPDDPSNVSSVCSNVSSSVSNVSSLVSSLVSVQVNCVVVVNDDQQQNSLCSNVSSCSSLRSNSNSCSNVNNVSSNNSNSSSNSSCSVNRRSSSSNNSHTRGHDNVSSVLSSVSSVLVSCCNVPHISHNVVSVVSNVSSVVCSVDPDIRSD

Sequence (297 aa):
MVILGVGYFLLGLILLYYGSDWFVLGSERIARHFNVSNFVIGATVMAIGTSLPEILTSAYASYMHAPGISIGNAIGSCICNIGLVLGLSAIISPIIVDKNLQKNILVYLLFVIFAAVIGIDGFSWIDGVVLLILFIIYLRWWTVKNGSAKNNPSVVFSLVLLIIGLIGVLVGAELFVDGAKKIALALDISDKVIGFTLVAFGTSLPELMVSLAAAKRNLGGMVLGNVIGSNIADIGGALAVGSLFMHLPAENVQMAVLVIMSLLLYLFAKYSKIGRWQGILFLALYIIAIASLRMGGG

Organism: Methanocaldococcus jannaschii (strain ATCC 43067 / DSM 2661 / JAL-1 / JCM 10045 / NBRC 100440) (NCBI:txid243232)

B-factor: mean 28.49, std 11.27, range [11.03, 73.08]